Protein AF-0000000083513667 (afdb_homodimer)

Organism: Acipenser ruthenus (NCBI:txid7906)

Foldseek 3Di:
DPPPPPPVVVVVVVVVVVVVVVVVVVVVVVVVVVVVVVVVVVVVVVVVVVVVVVVVVVVVVVVVVVVVVVVVVVVVVVVVVVVVVVVVVVVVVVVPPDPPPPPPPPPCVPPPPPPPVPPPPPPPPDPDPDDPPDPD/DPPPPDPVVVVVVVVVVVVVVVVVVVVVVVVVVVVVVVVVVVVVVVVVVVVVVVVVVVVVVVVVVVVVVVVVVVVVVVVVVVVVVVVVVVVVVVVPPDPPPPPPPPPCVVPPPPPPVPPPPPPPPPDDDDDDDDDD

Solvent-accessible surface area (backbone atoms only — not comparable to full-atom values): 16267 Å² total; per-residue (Å²): 129,79,71,76,76,81,52,66,65,46,53,50,39,51,52,51,40,53,54,40,53,51,49,42,53,53,47,50,53,51,44,52,52,49,50,54,51,46,52,53,50,51,50,52,46,52,53,49,53,52,50,48,50,54,49,51,53,49,45,52,49,49,51,52,50,47,52,51,50,50,54,50,49,54,54,50,53,52,51,49,53,52,50,52,50,52,42,52,52,52,52,50,53,59,68,65,59,71,72,66,71,70,71,69,70,65,74,78,72,66,74,72,76,77,76,73,75,73,76,75,73,76,76,79,77,78,77,78,75,86,78,81,83,70,86,116,130,79,71,77,76,80,52,67,65,47,53,50,38,51,53,49,39,53,52,40,52,50,47,41,52,53,46,52,51,51,43,52,53,49,50,53,52,44,53,52,50,50,52,52,46,52,55,48,52,53,51,49,50,55,50,50,53,49,45,51,51,48,51,52,49,48,53,51,50,50,52,50,48,54,52,50,53,52,51,49,53,53,51,53,52,53,41,52,52,54,52,51,52,60,69,65,59,73,72,65,71,71,72,69,68,64,74,76,69,64,71,70,74,74,74,73,73,74,78,76,76,74,78,81,81,75,74,78,83,71,90,86,87,86,84,130

Sequence (272 aa):
MLEPEEDPEKERLGEENKILKKDVDTLQEKIEKMFDTLQNREMQIRDQEKNIQKMKEKIEKDQITINKMLSQQEKQAKMVTDLEKEKQDLLNLQRNAKPAIVDEQKPNIGSRPVSQKARITRPEIRIPSGKATAEGMLEPEEDPEKERLGEENKILKKDVDTLQEKIEKMFDTLQNREMQIRDQEKNIQKMKEKIEKDQITINKMLSQQEKQAKMVTDLEKEKQDLLNLQRNAKPAIVDEQKPNIGSRPVSQKARITRPEIRIPSGKATAEG

Secondary structure (DSSP, 8-state):
-------HHHHHHHHHHHHHHHHHHHHHHHHHHHHHHHHHHHHHHHHHHHHHHHHHHHHHHHHHHHHHHHHHHHHHHHHHHHHHHHHHHHHHHHHHS---------------------------------------/-------HHHHHHHHHHHHHHHHHHHHHHHHHHHHHHHHHHHHHHHHHHHHHHHHHHHHHHHHHHHHHHHHHHHHHHHHHHHHHHHHHHHHHHHHHS---------------------------------------

pLDDT: mean 77.1, std 28.28, range [18.83, 98.94]

Radius of gyration: 63.95 Å; Cα contacts (8 Å, |Δi|>4): 96; chains: 2; bounding box: 155×182×101 Å

InterPro domains:
  IPR040119 Uncharacterized protein C10orf67-like [PTHR22382] (2-95)

Structure (mmCIF, N/CA/C/O backbone):
data_AF-0000000083513667-model_v1
#
loop_
_entity.id
_entity.type
_entity.pdbx_description
1 polymer 'Uncharacterized protein'
#
loop_
_atom_site.group_PDB
_atom_site.id
_atom_site.type_symbol
_atom_site.label_atom_id
_atom_site.label_alt_id
_atom_site.label_comp_id
_atom_site.label_asym_id
_atom_site.label_entity_id
_atom_site.label_seq_id
_atom_site.pdbx_PDB_ins_code
_atom_site.Cartn_x
_atom_site.Cartn_y
_atom_site.Cartn_z
_atom_site.occupancy
_atom_site.B_iso_or_equiv
_atom_site.auth_seq_id
_atom_site.auth_comp_id
_atom_site.auth_asym_id
_atom_site.auth_atom_id
_atom_site.pdbx_PDB_model_num
ATOM 1 N N . MET A 1 1 ? 15.039 -74.75 -30.312 1 39.69 1 MET A N 1
ATOM 2 C CA . MET A 1 1 ? 14.18 -73.875 -29.469 1 39.69 1 MET A CA 1
ATOM 3 C C . MET A 1 1 ? 13.867 -72.562 -30.156 1 39.69 1 MET A C 1
ATOM 5 O O . MET A 1 1 ? 14.773 -71.812 -30.484 1 39.69 1 MET A O 1
ATOM 9 N N . LEU A 1 2 ? 12.875 -72.5 -30.984 1 48.16 2 LEU A N 1
ATOM 10 C CA . LEU A 1 2 ? 12.523 -71.375 -31.812 1 48.16 2 LEU A CA 1
ATOM 11 C C . LEU A 1 2 ? 12.469 -70.062 -30.984 1 48.16 2 LEU A C 1
ATOM 13 O O . LEU A 1 2 ? 11.867 -70.062 -29.906 1 48.16 2 LEU A O 1
ATOM 17 N N . GLU A 1 3 ? 13.414 -69.312 -30.906 1 50.09 3 GLU A N 1
ATOM 18 C CA . GLU A 1 3 ? 13.422 -68 -30.188 1 50.09 3 GLU A CA 1
ATOM 19 C C . GLU A 1 3 ? 12.086 -67.312 -30.328 1 50.09 3 GLU A C 1
ATOM 21 O O . GLU A 1 3 ? 11.492 -67.25 -31.406 1 50.09 3 GLU A O 1
ATOM 26 N N . PRO A 1 4 ? 11.211 -67.375 -29.359 1 55.84 4 PRO A N 1
ATOM 27 C CA . PRO A 1 4 ? 9.859 -66.875 -29.5 1 55.84 4 PRO A CA 1
ATOM 28 C C . PRO A 1 4 ? 9.828 -65.625 -30.391 1 55.84 4 PRO A C 1
ATOM 30 O O . PRO A 1 4 ? 10.766 -64.812 -30.391 1 55.84 4 PRO A O 1
ATOM 33 N N . GLU A 1 5 ? 9.453 -65.562 -31.5 1 61.88 5 GLU A N 1
ATOM 34 C CA . GLU A 1 5 ? 9.281 -64.438 -32.469 1 61.88 5 GLU A CA 1
ATOM 35 C C . GLU A 1 5 ? 8.836 -63.188 -31.781 1 61.88 5 GLU A C 1
ATOM 37 O O . GLU A 1 5 ? 7.918 -63.188 -30.953 1 61.88 5 GLU A O 1
ATOM 42 N N . GLU A 1 6 ? 9.727 -62.25 -31.641 1 70.44 6 GLU A N 1
ATOM 43 C CA . GLU A 1 6 ? 9.516 -60.938 -31.047 1 70.44 6 GLU A CA 1
ATOM 44 C C . GLU A 1 6 ? 8.227 -60.281 -31.562 1 70.44 6 GLU A C 1
ATOM 46 O O . GLU A 1 6 ? 7.973 -60.281 -32.75 1 70.44 6 GLU A O 1
ATOM 51 N N . ASP A 1 7 ? 7.137 -60.219 -30.828 1 85.5 7 ASP A N 1
ATOM 52 C CA . ASP A 1 7 ? 5.871 -59.562 -31.125 1 85.5 7 ASP A CA 1
ATOM 53 C C . ASP A 1 7 ? 6.047 -58.031 -31.25 1 85.5 7 ASP A C 1
ATOM 55 O O . ASP A 1 7 ? 6.211 -57.344 -30.234 1 85.5 7 ASP A O 1
ATOM 59 N N . PRO A 1 8 ? 6.27 -57.562 -32.5 1 89.88 8 PRO A N 1
ATOM 60 C CA . PRO A 1 8 ? 6.531 -56.156 -32.719 1 89.88 8 PRO A CA 1
ATOM 61 C C . PRO A 1 8 ? 5.562 -55.25 -31.984 1 89.88 8 PRO A C 1
ATOM 63 O O . PRO A 1 8 ? 5.941 -54.156 -31.547 1 89.88 8 PRO A O 1
ATOM 66 N N . GLU A 1 9 ? 4.363 -55.75 -31.875 1 91.25 9 GLU A N 1
ATOM 67 C CA . GLU A 1 9 ? 3.379 -54.938 -31.156 1 91.25 9 GLU A CA 1
ATOM 68 C C . GLU A 1 9 ? 3.703 -54.875 -29.672 1 91.25 9 GLU A C 1
ATOM 70 O O . GLU A 1 9 ? 3.559 -53.812 -29.047 1 91.25 9 GLU A O 1
ATOM 75 N N . LYS A 1 10 ? 4.047 -55.938 -29.109 1 92.44 10 LYS A N 1
ATOM 76 C CA . LYS A 1 10 ? 4.48 -56 -27.719 1 92.44 10 LYS A CA 1
ATOM 77 C C . LYS A 1 10 ? 5.672 -55.062 -27.469 1 92.44 10 LYS A C 1
ATOM 79 O O . LYS A 1 10 ? 5.715 -54.375 -26.453 1 92.44 10 LYS A O 1
ATOM 84 N N . GLU A 1 11 ? 6.598 -55.062 -28.328 1 93.12 11 GLU A N 1
ATOM 85 C CA . GLU A 1 11 ? 7.766 -54.188 -28.25 1 93.12 11 GLU A CA 1
ATOM 86 C C . GLU A 1 11 ? 7.367 -52.719 -28.328 1 93.12 11 GLU A C 1
ATOM 88 O O . GLU A 1 11 ? 7.859 -51.875 -27.562 1 93.12 11 GLU A O 1
ATOM 93 N N . ARG A 1 12 ? 6.488 -52.375 -29.281 1 95.81 12 ARG A N 1
ATOM 94 C CA . ARG A 1 12 ? 6.016 -51 -29.469 1 95.81 12 ARG A CA 1
ATOM 95 C C . ARG A 1 12 ? 5.312 -50.5 -28.203 1 95.81 12 ARG A C 1
ATOM 97 O O . ARG A 1 12 ? 5.57 -49.375 -27.75 1 95.81 12 ARG A O 1
ATOM 104 N N . LEU A 1 13 ? 4.484 -51.312 -27.609 1 96.5 13 LEU A N 1
ATOM 105 C CA . LEU A 1 13 ? 3.768 -50.969 -26.391 1 96.5 13 LEU A CA 1
ATOM 106 C C . LEU A 1 13 ? 4.738 -50.719 -25.234 1 96.5 13 LEU A C 1
ATOM 108 O O . LEU A 1 13 ? 4.555 -49.781 -24.438 1 96.5 13 LEU A O 1
ATOM 112 N N . GLY A 1 14 ? 5.719 -51.562 -25.172 1 96.38 14 GLY A N 1
ATOM 113 C CA . GLY A 1 14 ? 6.738 -51.406 -24.141 1 96.38 14 GLY A CA 1
ATOM 114 C C . GLY A 1 14 ? 7.484 -50.094 -24.25 1 96.38 14 GLY A C 1
ATOM 115 O O . GLY A 1 14 ? 7.711 -49.406 -23.25 1 96.38 14 GLY A O 1
ATOM 116 N N . GLU A 1 15 ? 7.824 -49.75 -25.469 1 97.25 15 GLU A N 1
ATOM 117 C CA . GLU A 1 15 ? 8.523 -48.5 -25.719 1 97.25 15 GLU A CA 1
ATOM 118 C C . GLU A 1 15 ? 7.637 -47.281 -25.406 1 97.25 15 GLU A C 1
ATOM 120 O O . GLU A 1 15 ? 8.094 -46.312 -24.797 1 97.25 15 GLU A O 1
ATOM 125 N N . GLU A 1 16 ? 6.438 -47.375 -25.781 1 98.19 16 GLU A N 1
ATOM 126 C CA . GLU A 1 16 ? 5.484 -46.312 -25.516 1 98.19 16 GLU A CA 1
ATOM 127 C C . GLU A 1 16 ? 5.293 -46.125 -24.016 1 98.19 16 GLU A C 1
ATOM 129 O O . GLU A 1 16 ? 5.234 -44.969 -23.547 1 98.19 16 GLU A O 1
ATOM 134 N N . ASN A 1 17 ? 5.211 -47.188 -23.266 1 98.19 17 ASN A N 1
ATOM 135 C CA . ASN A 1 17 ? 5.07 -47.125 -21.828 1 98.19 17 ASN A CA 1
ATOM 136 C C . ASN A 1 17 ? 6.258 -46.438 -21.172 1 98.19 17 ASN A C 1
ATOM 138 O O . ASN A 1 17 ? 6.086 -45.625 -20.25 1 98.19 17 ASN A O 1
ATOM 142 N N . LYS A 1 18 ? 7.363 -46.688 -21.688 1 98.44 18 LYS A N 1
ATOM 143 C CA . LYS A 1 18 ? 8.562 -46.031 -21.172 1 98.44 18 LYS A CA 1
ATOM 144 C C . LYS A 1 18 ? 8.5 -44.531 -21.375 1 98.44 18 LYS A C 1
ATOM 146 O O . LYS A 1 18 ? 8.812 -43.75 -20.469 1 98.44 18 LYS A O 1
ATOM 151 N N . ILE A 1 19 ? 8.094 -44.188 -22.562 1 98.56 19 ILE A N 1
ATOM 152 C CA . ILE A 1 19 ? 8 -42.75 -22.922 1 98.56 19 ILE A CA 1
ATOM 153 C C . ILE A 1 19 ? 6.945 -42.094 -22.047 1 98.56 19 ILE A C 1
ATOM 155 O O . ILE A 1 19 ? 7.18 -41 -21.516 1 98.56 19 ILE A O 1
ATOM 159 N N . LEU A 1 20 ? 5.824 -42.75 -21.859 1 98.75 20 LEU A N 1
ATOM 160 C CA . LEU A 1 20 ? 4.715 -42.188 -21.094 1 98.75 20 LEU A CA 1
ATOM 161 C C . LEU A 1 20 ? 5.09 -42.031 -19.625 1 98.75 20 LEU A C 1
ATOM 163 O O . LEU A 1 20 ? 4.703 -41.062 -18.984 1 98.75 20 LEU A O 1
ATOM 167 N N . LYS A 1 21 ? 5.816 -42.969 -19.141 1 98.81 21 LYS A N 1
ATOM 168 C CA . LYS A 1 21 ? 6.266 -42.875 -17.75 1 98.81 21 LYS A CA 1
ATOM 169 C C . LYS A 1 21 ? 7.195 -41.688 -17.547 1 98.81 21 LYS A C 1
ATOM 171 O O . LYS A 1 21 ? 7.105 -41 -16.531 1 98.81 21 LYS A O 1
ATOM 176 N N . LYS A 1 22 ? 8.016 -41.5 -18.531 1 98.81 22 LYS A N 1
ATOM 177 C CA . LYS A 1 22 ? 8.898 -40.344 -18.484 1 98.81 22 LYS A CA 1
ATOM 178 C C . LYS A 1 22 ? 8.094 -39.062 -18.547 1 98.81 22 LYS A C 1
ATOM 180 O O . LYS A 1 22 ? 8.414 -38.062 -17.859 1 98.81 22 LYS A O 1
ATOM 185 N N . ASP A 1 23 ? 7.094 -39.062 -19.391 1 98.69 23 ASP A N 1
ATOM 186 C CA . ASP A 1 23 ? 6.23 -37.906 -19.5 1 98.69 23 ASP A CA 1
ATOM 187 C C . ASP A 1 23 ? 5.547 -37.594 -18.172 1 98.69 23 ASP A C 1
ATOM 189 O O . ASP A 1 23 ? 5.488 -36.438 -17.75 1 98.69 23 ASP A O 1
ATOM 193 N N . VAL A 1 24 ? 5.059 -38.531 -17.531 1 98.88 24 VAL A N 1
ATOM 194 C CA . VAL A 1 24 ? 4.391 -38.375 -16.25 1 98.88 24 VAL A CA 1
ATOM 195 C C . VAL A 1 24 ? 5.363 -37.781 -15.227 1 98.88 24 VAL A C 1
ATOM 197 O O . VAL A 1 24 ? 5.023 -36.812 -14.523 1 98.88 24 VAL A O 1
ATOM 200 N N . ASP A 1 25 ? 6.543 -38.312 -15.289 1 98.81 25 ASP A N 1
ATOM 201 C CA . ASP A 1 25 ? 7.555 -37.812 -14.367 1 98.81 25 ASP A CA 1
ATOM 202 C C . ASP A 1 25 ? 7.84 -36.344 -14.633 1 98.81 25 ASP A C 1
ATOM 204 O O . ASP A 1 25 ? 7.938 -35.531 -13.695 1 98.81 25 ASP A O 1
ATOM 208 N N . THR A 1 26 ? 7.953 -35.938 -15.852 1 98.88 26 THR A N 1
ATOM 209 C CA . THR A 1 26 ? 8.25 -34.562 -16.25 1 98.88 26 THR A CA 1
ATOM 210 C C . THR A 1 26 ? 7.121 -33.625 -15.859 1 98.88 26 THR A C 1
ATOM 212 O O . THR A 1 26 ? 7.363 -32.531 -15.344 1 98.88 26 THR A O 1
ATOM 215 N N . LEU A 1 27 ? 5.914 -34.062 -16.062 1 98.88 27 LEU A N 1
ATOM 216 C CA . LEU A 1 27 ? 4.746 -33.25 -15.75 1 98.88 27 LEU A CA 1
ATOM 217 C C . LEU A 1 27 ? 4.598 -33.062 -14.242 1 98.88 27 LEU A C 1
ATOM 219 O O . LEU A 1 27 ? 4.242 -31.969 -13.773 1 98.88 27 LEU A O 1
ATOM 223 N N . GLN A 1 28 ? 4.961 -34.062 -13.531 1 98.88 28 GLN A N 1
ATOM 224 C CA . GLN A 1 28 ? 4.914 -34 -12.078 1 98.88 28 GLN A CA 1
ATOM 225 C C . GLN A 1 28 ? 5.945 -33 -11.547 1 98.88 28 GLN A C 1
ATOM 227 O O . GLN A 1 28 ? 5.66 -32.219 -10.633 1 98.88 28 GLN A O 1
ATOM 232 N N . GLU A 1 29 ? 7.074 -33.031 -12.148 1 98.81 29 GLU A N 1
ATOM 233 C CA . GLU A 1 29 ? 8.109 -32.062 -11.773 1 98.81 29 GLU A CA 1
ATOM 234 C C . GLU A 1 29 ? 7.668 -30.641 -12.055 1 98.81 29 GLU A C 1
ATOM 236 O O . GLU A 1 29 ? 7.91 -29.75 -11.25 1 98.81 29 GLU A O 1
ATOM 241 N N . LYS A 1 30 ? 7.047 -30.438 -13.164 1 98.94 30 LYS A N 1
ATOM 242 C CA . LYS A 1 30 ? 6.535 -29.125 -13.547 1 98.94 30 LYS A CA 1
ATOM 243 C C . LYS A 1 30 ? 5.488 -28.625 -12.547 1 98.94 30 LYS A C 1
ATOM 245 O O . LYS A 1 30 ? 5.496 -27.453 -12.156 1 98.94 30 LYS A O 1
ATOM 250 N N . ILE A 1 31 ? 4.637 -29.469 -12.125 1 98.94 31 ILE A N 1
ATOM 251 C CA . ILE A 1 31 ? 3.586 -29.141 -11.172 1 98.94 31 ILE A CA 1
ATOM 252 C C . ILE A 1 31 ? 4.207 -28.734 -9.836 1 98.94 31 ILE A C 1
ATOM 254 O O . ILE A 1 31 ? 3.787 -27.75 -9.219 1 98.94 31 ILE A O 1
ATOM 258 N N . GLU A 1 32 ? 5.199 -29.453 -9.453 1 98.75 32 GLU A N 1
ATOM 259 C CA . GLU A 1 32 ? 5.867 -29.141 -8.195 1 98.75 32 GLU A CA 1
ATOM 260 C C . GLU A 1 32 ? 6.492 -27.75 -8.234 1 98.75 32 GLU A C 1
ATOM 262 O O . GLU A 1 32 ? 6.379 -27 -7.273 1 98.75 32 GLU A O 1
ATOM 267 N N . LYS A 1 33 ? 7.074 -27.438 -9.305 1 98.81 33 LYS A N 1
ATOM 268 C CA . LYS A 1 33 ? 7.691 -26.125 -9.461 1 98.81 33 LYS A CA 1
ATOM 269 C C . LYS A 1 33 ? 6.637 -25.016 -9.469 1 98.81 33 LYS A C 1
ATOM 271 O O . LYS A 1 33 ? 6.844 -23.953 -8.898 1 98.81 33 LYS A O 1
ATOM 276 N N . MET A 1 34 ? 5.609 -25.312 -10.109 1 98.88 34 MET A N 1
ATOM 277 C CA . MET A 1 34 ? 4.527 -24.344 -10.18 1 98.88 34 MET A CA 1
ATOM 278 C C . MET A 1 34 ? 3.893 -24.141 -8.805 1 98.88 34 MET A C 1
ATOM 280 O O . MET A 1 34 ? 3.535 -23.016 -8.445 1 98.88 34 MET A O 1
ATOM 284 N N . PHE A 1 35 ? 3.818 -25.203 -8.133 1 98.81 35 PHE A N 1
ATOM 285 C CA . PHE A 1 35 ? 3.297 -25.109 -6.777 1 98.81 35 PHE A CA 1
ATOM 286 C C . PHE A 1 35 ? 4.176 -24.203 -5.926 1 98.81 35 PHE A C 1
ATOM 288 O O . PHE A 1 35 ? 3.668 -23.344 -5.203 1 98.81 35 PHE A O 1
ATOM 295 N N . ASP A 1 36 ? 5.438 -24.328 -5.996 1 98.75 36 ASP A N 1
ATOM 296 C CA . ASP A 1 36 ? 6.375 -23.469 -5.27 1 98.75 36 ASP A CA 1
ATOM 297 C C . ASP A 1 36 ? 6.207 -22.016 -5.668 1 98.75 36 ASP A C 1
ATOM 299 O O . ASP A 1 36 ? 6.211 -21.125 -4.812 1 98.75 36 ASP A O 1
ATOM 303 N N . THR A 1 37 ? 6.043 -21.766 -6.891 1 98.88 37 THR A N 1
ATOM 304 C CA . THR A 1 37 ? 5.883 -20.422 -7.402 1 98.88 37 THR A CA 1
ATOM 305 C C . THR A 1 37 ? 4.59 -19.797 -6.887 1 98.88 37 THR A C 1
ATOM 307 O O . THR A 1 37 ? 4.57 -18.625 -6.496 1 98.88 37 THR A O 1
ATOM 310 N N . LEU A 1 38 ? 3.592 -20.562 -6.848 1 98.88 38 LEU A N 1
ATOM 311 C CA . LEU A 1 38 ? 2.301 -20.094 -6.355 1 98.88 38 LEU A CA 1
ATOM 312 C C . LEU A 1 38 ? 2.385 -19.719 -4.883 1 98.88 38 LEU A C 1
ATOM 314 O O . LEU A 1 38 ? 1.848 -18.688 -4.473 1 98.88 38 LEU A O 1
ATOM 318 N N . GLN A 1 39 ? 3.059 -20.531 -4.195 1 98.75 39 GLN A N 1
ATOM 319 C CA . GLN A 1 39 ? 3.221 -20.25 -2.773 1 98.75 39 GLN A CA 1
ATOM 320 C C . GLN A 1 39 ? 3.988 -18.953 -2.555 1 98.75 39 GLN A C 1
ATOM 322 O O . GLN A 1 39 ? 3.645 -18.156 -1.67 1 98.75 39 GLN A O 1
ATOM 327 N N . ASN A 1 40 ? 4.965 -18.734 -3.305 1 98.88 40 ASN A N 1
ATOM 328 C CA . ASN A 1 40 ? 5.746 -17.516 -3.215 1 98.88 40 ASN A CA 1
ATOM 329 C C . ASN A 1 40 ? 4.902 -16.281 -3.549 1 98.88 40 ASN A C 1
ATOM 331 O O . ASN A 1 40 ? 4.996 -15.258 -2.871 1 98.88 40 ASN A O 1
ATOM 335 N N . ARG A 1 41 ? 4.121 -16.438 -4.535 1 98.88 41 ARG A N 1
ATOM 336 C CA . ARG A 1 41 ? 3.281 -15.312 -4.9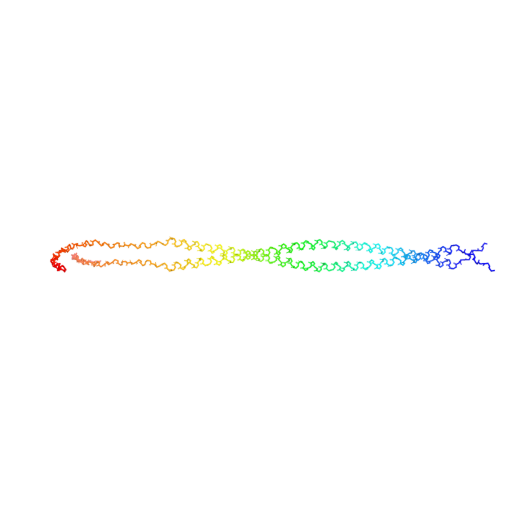34 1 98.88 41 ARG A CA 1
ATOM 337 C C . ARG A 1 41 ? 2.23 -15.008 -3.869 1 98.88 41 ARG A C 1
ATOM 339 O O . ARG A 1 41 ? 1.92 -13.844 -3.609 1 98.88 41 ARG A O 1
ATOM 346 N N . GLU A 1 42 ? 1.716 -15.992 -3.283 1 98.81 42 GLU A N 1
ATOM 347 C CA . GLU A 1 42 ? 0.755 -15.828 -2.195 1 98.81 42 GLU A CA 1
ATOM 348 C C . GLU A 1 42 ? 1.385 -15.094 -1.013 1 98.81 42 GLU A C 1
ATOM 350 O O . GLU A 1 42 ? 0.751 -14.234 -0.401 1 98.81 42 GLU A O 1
ATOM 355 N N . MET A 1 43 ? 2.602 -15.406 -0.735 1 98.88 43 MET A N 1
ATOM 356 C CA . MET A 1 43 ? 3.316 -14.742 0.351 1 98.88 43 MET A CA 1
ATOM 357 C C . MET A 1 43 ? 3.551 -13.273 0.028 1 98.88 43 MET A C 1
ATOM 359 O O . MET A 1 43 ? 3.371 -12.406 0.887 1 98.88 43 MET A O 1
ATOM 363 N N . GLN A 1 44 ? 3.908 -13.016 -1.127 1 98.88 44 GLN A N 1
ATOM 364 C CA . GLN A 1 44 ? 4.125 -11.641 -1.566 1 98.88 44 GLN A CA 1
ATOM 365 C C . GLN A 1 44 ? 2.844 -10.82 -1.46 1 98.88 44 GLN A C 1
ATOM 367 O O . GLN A 1 44 ? 2.867 -9.68 -0.99 1 98.88 44 GLN A O 1
ATOM 372 N N . ILE A 1 45 ? 1.755 -11.406 -1.864 1 98.88 45 ILE A N 1
ATOM 373 C CA . ILE A 1 45 ? 0.458 -10.742 -1.811 1 98.88 45 ILE A CA 1
ATOM 374 C C . ILE A 1 45 ? 0.11 -10.406 -0.362 1 98.88 45 ILE A C 1
ATOM 376 O O . ILE A 1 45 ? -0.312 -9.289 -0.06 1 98.88 45 ILE A O 1
ATOM 380 N N . ARG A 1 46 ? 0.347 -11.359 0.427 1 98.81 46 ARG A N 1
ATOM 381 C CA . ARG A 1 46 ? 0.044 -11.164 1.841 1 98.81 46 ARG A CA 1
ATOM 382 C C . ARG A 1 46 ? 0.919 -10.07 2.439 1 98.81 46 ARG A C 1
ATOM 384 O O . ARG A 1 46 ? 0.439 -9.234 3.209 1 98.81 46 ARG A O 1
ATOM 391 N N . ASP A 1 47 ? 2.16 -10 2.205 1 98.75 47 ASP A N 1
ATOM 392 C CA . ASP A 1 47 ? 3.07 -8.977 2.707 1 98.75 47 ASP A CA 1
ATOM 393 C C . ASP A 1 47 ? 2.664 -7.59 2.211 1 98.75 47 ASP A C 1
ATOM 395 O O . ASP A 1 47 ? 2.709 -6.617 2.967 1 98.75 47 ASP A O 1
ATOM 399 N N . GLN A 1 48 ? 2.26 -7.508 0.993 1 98.81 48 GLN A N 1
ATOM 400 C CA . GLN A 1 48 ? 1.812 -6.234 0.439 1 98.81 48 GLN A CA 1
ATOM 401 C C . GLN A 1 48 ? 0.521 -5.766 1.104 1 98.81 48 GLN A C 1
ATOM 403 O O . GLN A 1 48 ? 0.338 -4.57 1.347 1 98.81 48 GLN A O 1
ATOM 408 N N . GLU A 1 49 ? -0.308 -6.707 1.342 1 98.81 49 GLU A N 1
ATOM 409 C CA . GLU A 1 49 ? -1.547 -6.367 2.035 1 98.81 49 GLU A CA 1
ATOM 410 C C . GLU A 1 49 ? -1.264 -5.754 3.404 1 98.81 49 GLU A C 1
ATOM 412 O O . GLU A 1 49 ? -1.918 -4.789 3.805 1 98.81 49 GLU A O 1
ATOM 417 N N . LYS A 1 50 ? -0.321 -6.25 4.109 1 98.75 50 LYS A N 1
ATOM 418 C CA . LYS A 1 50 ? 0.073 -5.707 5.406 1 98.75 50 LYS A CA 1
ATOM 419 C C . LYS A 1 50 ? 0.653 -4.305 5.262 1 98.75 50 LYS A C 1
ATOM 421 O O . LYS A 1 50 ? 0.348 -3.414 6.062 1 98.75 50 LYS A O 1
ATOM 426 N N . ASN A 1 51 ? 1.464 -4.188 4.301 1 98.62 51 ASN A N 1
ATOM 427 C CA . ASN A 1 51 ? 2.041 -2.881 4.016 1 98.62 51 ASN A CA 1
ATOM 428 C C . ASN A 1 51 ? 0.965 -1.855 3.67 1 98.62 51 ASN A C 1
ATOM 430 O O . ASN A 1 51 ? 1.002 -0.723 4.156 1 98.62 51 ASN A O 1
ATOM 434 N N . ILE A 1 52 ? 0.053 -2.207 2.902 1 98.94 52 ILE A N 1
ATOM 435 C CA . ILE A 1 52 ? -1.043 -1.34 2.486 1 98.94 52 ILE A CA 1
ATOM 436 C C . ILE A 1 52 ? -1.86 -0.921 3.707 1 98.94 52 ILE A C 1
ATOM 438 O O . ILE A 1 52 ? -2.246 0.243 3.834 1 98.94 52 ILE A O 1
ATOM 442 N N . GLN A 1 53 ? -2.053 -1.814 4.559 1 98.88 53 GLN A N 1
ATOM 443 C CA . GLN A 1 53 ? -2.795 -1.495 5.773 1 98.88 53 GLN A CA 1
ATOM 444 C C . GLN A 1 53 ? -2.057 -0.456 6.609 1 98.88 53 GLN A C 1
ATOM 446 O O . GLN A 1 53 ? -2.668 0.49 7.113 1 98.88 53 GLN A O 1
ATOM 451 N N . LYS A 1 54 ? -0.803 -0.605 6.777 1 98.88 54 LYS A N 1
ATOM 452 C CA . LYS A 1 54 ? 0.016 0.348 7.52 1 98.88 54 LYS A CA 1
ATOM 453 C C . LYS A 1 54 ? -0.016 1.727 6.863 1 98.88 54 LYS A C 1
ATOM 455 O O . LYS A 1 54 ? -0.103 2.744 7.555 1 98.88 54 LYS A O 1
ATOM 460 N N . MET A 1 55 ? -0.002 1.684 5.594 1 98.94 5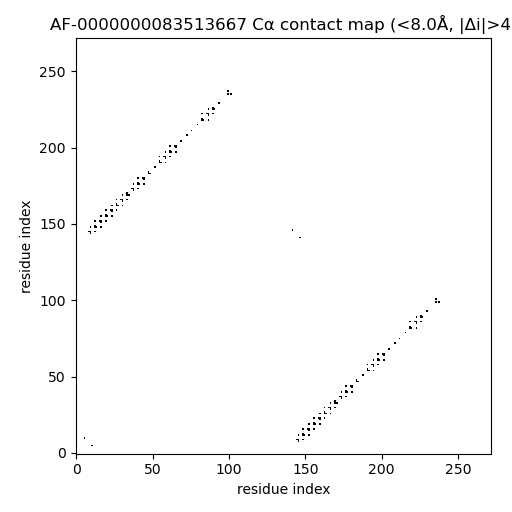5 MET A N 1
ATOM 461 C CA . MET A 1 55 ? -0.013 2.941 4.852 1 98.94 55 MET A CA 1
ATOM 462 C C . MET A 1 55 ? -1.375 3.621 4.953 1 98.94 55 MET A C 1
ATOM 464 O O . MET A 1 55 ? -1.456 4.844 5.09 1 98.94 55 MET A O 1
ATOM 468 N N . LYS A 1 56 ? -2.387 2.824 4.961 1 98.94 56 LYS A N 1
ATOM 469 C CA . LYS A 1 56 ? -3.725 3.375 5.16 1 98.94 56 LYS A CA 1
ATOM 470 C C . LYS A 1 56 ? -3.842 4.055 6.52 1 98.94 56 LYS A C 1
ATOM 472 O O . LYS A 1 56 ? -4.395 5.152 6.625 1 98.94 56 LYS A O 1
ATOM 477 N N . GLU A 1 57 ? -3.389 3.549 7.531 1 98.88 57 GLU A N 1
ATOM 478 C CA . GLU A 1 57 ? -3.404 4.102 8.883 1 98.88 57 GLU A CA 1
ATOM 479 C C . GLU A 1 57 ? -2.633 5.414 8.953 1 98.88 57 GLU A C 1
ATOM 481 O O . GLU A 1 57 ? -3.074 6.367 9.594 1 98.88 57 GLU A O 1
ATOM 486 N N . LYS A 1 58 ? -1.527 5.395 8.289 1 98.94 58 LYS A N 1
ATOM 487 C CA . LYS A 1 58 ? -0.707 6.602 8.281 1 98.94 58 LYS A CA 1
ATOM 488 C C . LYS A 1 58 ? -1.402 7.734 7.535 1 98.94 58 LYS A C 1
ATOM 490 O O . LYS A 1 58 ? -1.403 8.883 7.988 1 98.94 58 LYS A O 1
ATOM 495 N N . ILE A 1 59 ? -1.937 7.406 6.473 1 98.94 59 ILE A N 1
ATOM 496 C CA . ILE A 1 59 ? -2.668 8.398 5.688 1 98.94 59 ILE A CA 1
ATOM 497 C C . ILE A 1 59 ? -3.803 8.984 6.523 1 98.94 59 ILE A C 1
ATOM 499 O O . ILE A 1 59 ? -3.982 10.203 6.57 1 98.94 59 ILE A O 1
ATOM 503 N N . GLU A 1 60 ? -4.492 8.133 7.164 1 98.88 60 GLU A N 1
ATOM 504 C CA . GLU A 1 60 ? -5.602 8.562 8.008 1 98.88 60 GLU A CA 1
ATOM 505 C C . GLU A 1 60 ? -5.113 9.461 9.141 1 98.88 60 GLU A C 1
ATOM 507 O O . GLU A 1 60 ? -5.695 10.516 9.406 1 98.88 60 GLU A O 1
ATOM 512 N N . LYS A 1 61 ? -4.105 9.086 9.734 1 98.94 61 LYS A N 1
ATOM 513 C CA . LYS A 1 61 ? -3.535 9.867 10.828 1 98.94 61 LYS A CA 1
ATOM 514 C C . LYS A 1 61 ? -3.049 11.227 10.344 1 98.94 61 LYS A C 1
ATOM 516 O O . LYS A 1 61 ? -3.266 12.242 11.008 1 98.94 61 LYS A O 1
ATOM 521 N N . ASP A 1 62 ? -2.41 11.219 9.234 1 98.88 62 ASP A N 1
ATOM 522 C CA . ASP A 1 62 ? -1.904 12.469 8.68 1 98.88 62 ASP A CA 1
ATOM 523 C C . ASP A 1 62 ? -3.051 13.398 8.289 1 98.88 62 ASP A C 1
ATOM 525 O O . ASP A 1 62 ? -2.973 14.609 8.5 1 98.88 62 ASP A O 1
ATOM 529 N N . GLN A 1 63 ? -4.082 12.82 7.766 1 98.94 63 GLN A N 1
ATOM 530 C CA . GLN A 1 63 ? -5.242 13.625 7.395 1 98.94 63 GLN A CA 1
ATOM 531 C C . GLN A 1 63 ? -5.914 14.219 8.625 1 98.94 63 GLN A C 1
ATOM 533 O O . GLN A 1 63 ? -6.336 15.383 8.609 1 98.94 63 GLN A O 1
ATOM 538 N N . ILE A 1 64 ? -5.953 13.516 9.695 1 98.88 64 ILE A N 1
ATOM 539 C CA . ILE A 1 64 ? -6.484 14.008 10.961 1 98.88 64 ILE A CA 1
ATOM 540 C C . ILE A 1 64 ? -5.605 15.148 11.477 1 98.88 64 ILE A C 1
ATOM 542 O O . ILE A 1 64 ? -6.113 16.188 11.906 1 98.88 64 ILE A O 1
ATOM 546 N N . THR A 1 65 ? -4.367 14.969 11.367 1 98.94 65 THR A N 1
ATOM 547 C CA . THR A 1 65 ? -3.406 15.977 11.805 1 98.94 65 THR A CA 1
ATOM 548 C C . THR A 1 65 ? -3.562 17.25 10.984 1 98.94 65 THR A C 1
ATOM 550 O O . THR A 1 65 ? -3.615 18.359 11.539 1 98.94 65 THR A O 1
ATOM 553 N N . ILE A 1 66 ? -3.719 17.156 9.742 1 98.94 66 ILE A N 1
ATOM 554 C CA . ILE A 1 66 ? -3.854 18.297 8.852 1 98.94 66 ILE A CA 1
ATOM 555 C C . ILE A 1 66 ? -5.137 19.062 9.172 1 98.94 66 ILE A C 1
ATOM 557 O O . ILE A 1 66 ? -5.121 20.281 9.289 1 98.94 66 ILE A O 1
ATOM 561 N N . ASN A 1 67 ? -6.125 18.297 9.383 1 98.81 67 ASN A N 1
ATOM 562 C CA . ASN A 1 67 ? -7.398 18.922 9.711 1 98.81 67 ASN A CA 1
ATOM 563 C C . ASN A 1 67 ? -7.324 19.672 11.047 1 98.81 67 ASN A C 1
ATOM 565 O O . ASN A 1 67 ? -7.863 20.766 11.18 1 98.81 67 ASN A O 1
ATOM 569 N N . LYS A 1 68 ? -6.656 19.047 11.953 1 98.81 68 LYS A N 1
ATOM 570 C CA . LYS A 1 68 ? -6.473 19.688 13.25 1 98.81 68 LYS A CA 1
ATOM 571 C C . LYS A 1 68 ? -5.664 20.984 13.117 1 98.81 68 LYS A C 1
ATOM 573 O O . LYS A 1 68 ? -6.008 22 13.711 1 98.81 68 LYS A O 1
ATOM 578 N N . MET A 1 69 ? -4.758 20.938 12.312 1 98.69 69 MET A N 1
ATOM 579 C CA . MET A 1 69 ? -3.889 22.109 12.125 1 98.69 69 MET A CA 1
ATOM 580 C C . MET A 1 69 ? -4.613 23.203 11.359 1 98.69 69 MET A C 1
ATOM 582 O O . MET A 1 69 ? -4.434 24.391 11.648 1 98.69 69 MET A O 1
ATOM 586 N N . LEU A 1 70 ? -5.461 22.844 10.5 1 98.38 70 LEU A N 1
ATOM 587 C CA . LEU A 1 70 ? -6.273 23.828 9.781 1 98.38 70 LEU A CA 1
ATOM 588 C C . LEU A 1 70 ? -7.23 24.531 10.734 1 98.38 70 LEU A C 1
ATOM 590 O O . LEU A 1 70 ? -7.371 25.766 10.672 1 98.38 70 LEU A O 1
ATOM 594 N N . SER A 1 71 ? -7.758 23.812 11.609 1 98.31 71 SER A N 1
ATOM 595 C CA . SER A 1 71 ? -8.664 24.391 12.602 1 98.31 71 SER A CA 1
ATOM 596 C C . SER A 1 71 ? -7.93 25.328 13.547 1 98.31 71 SER A C 1
ATOM 598 O O . SER A 1 71 ? -8.438 26.406 13.883 1 98.31 71 SER A O 1
ATOM 600 N N . GLN A 1 72 ? -6.766 24.938 13.906 1 97.56 72 GLN A N 1
ATOM 601 C CA . GLN A 1 72 ? -5.938 25.75 14.781 1 97.56 72 GLN A CA 1
ATOM 602 C C . GLN A 1 72 ? -5.516 27.047 14.078 1 97.56 72 GLN A C 1
ATOM 604 O O . GLN A 1 72 ? -5.48 28.109 14.695 1 97.56 72 GLN A O 1
ATOM 609 N N . GLN A 1 73 ? -5.312 26.922 12.836 1 96.38 73 GLN A N 1
ATOM 610 C CA . GLN A 1 73 ? -4.934 28.078 12.039 1 96.38 73 GLN A CA 1
ATOM 611 C C . GLN A 1 73 ? -6.074 29.094 11.961 1 96.38 73 GLN A C 1
ATOM 613 O O . GLN A 1 73 ? -5.852 30.297 12.047 1 96.38 73 GLN A O 1
ATOM 618 N N . GLU A 1 74 ? -7.203 28.609 11.859 1 95.75 74 GLU A N 1
ATOM 619 C CA . GLU A 1 74 ? -8.375 29.469 11.82 1 95.75 74 GLU A CA 1
ATOM 620 C C . GLU A 1 74 ? -8.562 30.203 13.141 1 95.75 74 GLU A C 1
ATOM 622 O O . GLU A 1 74 ? -8.852 31.406 13.156 1 95.75 74 GLU A O 1
ATOM 627 N N . LYS A 1 75 ? -8.375 29.547 14.195 1 96.56 75 LYS A N 1
ATOM 628 C CA . LYS A 1 75 ? -8.492 30.141 15.523 1 96.56 75 LYS A CA 1
ATOM 629 C C . LYS A 1 75 ? -7.406 31.188 15.758 1 96.56 75 LYS A C 1
ATOM 631 O O . LYS A 1 75 ? -7.68 32.25 16.281 1 96.56 75 LYS A O 1
ATOM 636 N N . GLN A 1 76 ? -6.277 30.875 15.32 1 95.12 76 GLN A N 1
ATOM 637 C CA . GLN A 1 76 ? -5.148 31.797 15.484 1 95.12 76 GLN A CA 1
ATOM 638 C C . GLN A 1 76 ? -5.328 33.031 14.633 1 95.12 76 GLN A C 1
ATOM 640 O O . GLN A 1 76 ? -4.98 34.156 15.062 1 95.12 76 GLN A O 1
ATOM 645 N N . ALA A 1 77 ? -5.863 32.906 13.508 1 95.81 77 ALA A N 1
ATOM 646 C CA . ALA A 1 77 ? -6.121 34.062 12.641 1 95.81 77 ALA A CA 1
ATOM 647 C C . ALA A 1 77 ? -7.121 35 13.273 1 95.81 77 ALA A C 1
ATOM 649 O O . ALA A 1 77 ? -6.961 36.25 13.203 1 95.81 77 ALA A O 1
ATOM 650 N N . LYS A 1 78 ? -8.086 34.469 13.938 1 96.62 78 LYS A N 1
ATOM 651 C CA . LYS A 1 78 ? -9.07 35.312 14.641 1 96.62 78 LYS A CA 1
ATOM 652 C C . LYS A 1 78 ? -8.43 36.031 15.812 1 96.62 78 LYS A C 1
ATOM 654 O O . LYS A 1 78 ? -8.719 37.219 16.047 1 96.62 78 LYS A O 1
ATOM 659 N N . MET A 1 79 ? -7.566 35.406 16.469 1 94.75 79 MET A N 1
ATOM 660 C CA . MET A 1 79 ? -6.863 36 17.609 1 94.75 79 MET A CA 1
ATOM 661 C C . MET A 1 79 ? -6 37.156 17.141 1 94.75 79 MET A C 1
ATOM 663 O O . MET A 1 79 ? -5.984 38.219 17.781 1 94.75 79 MET A O 1
ATOM 667 N N . VAL A 1 80 ? -5.348 36.969 16.031 1 95.44 80 VAL A N 1
ATOM 668 C CA . VAL A 1 80 ? -4.484 38.031 15.492 1 95.44 80 VAL A CA 1
ATOM 669 C C . VAL A 1 80 ? -5.328 39.219 15.086 1 95.44 80 VAL A C 1
ATOM 671 O O . VAL A 1 80 ? -4.977 40.375 15.391 1 95.44 80 VAL A O 1
ATOM 674 N N . THR A 1 81 ? -6.438 39.031 14.539 1 96.38 81 THR A N 1
ATOM 675 C CA . THR A 1 81 ? -7.336 40.094 14.125 1 96.38 81 THR A CA 1
ATOM 676 C C . THR A 1 81 ? -7.844 40.875 15.336 1 96.38 81 THR A C 1
ATOM 678 O O . THR A 1 81 ? -7.883 42.125 15.328 1 96.38 81 THR A O 1
ATOM 681 N N . ASP A 1 82 ? -8.109 40.156 16.422 1 96.31 82 ASP A N 1
ATOM 682 C CA . ASP A 1 82 ? -8.594 40.781 17.641 1 96.31 82 ASP A CA 1
ATOM 683 C C . ASP A 1 82 ? -7.508 41.625 18.297 1 96.31 82 ASP A C 1
ATOM 685 O O . ASP A 1 82 ? -7.77 42.75 18.75 1 96.31 82 ASP A O 1
ATOM 689 N N . LEU A 1 83 ? -6.383 41.188 18.219 1 95.81 83 LEU A N 1
ATOM 690 C CA . LEU A 1 83 ? -5.262 41.906 18.812 1 95.81 83 LEU A CA 1
ATOM 691 C C . LEU A 1 83 ? -4.938 43.156 18.016 1 95.81 83 LEU A C 1
ATOM 693 O O . LEU A 1 83 ? -4.629 44.219 18.578 1 95.81 83 LEU A O 1
ATOM 697 N N . GLU A 1 84 ? -5.059 43.062 16.734 1 95.62 84 GLU A N 1
ATOM 698 C CA . GLU A 1 84 ? -4.812 44.219 15.875 1 95.62 84 GLU A CA 1
ATOM 699 C C . GLU A 1 84 ? -5.875 45.312 16.078 1 95.62 84 GLU A C 1
ATOM 701 O O . GLU A 1 84 ? -5.566 46.5 16.094 1 95.62 84 GLU A O 1
ATOM 706 N N . LYS A 1 85 ? -7.062 44.875 16.328 1 97 85 LYS A N 1
ATOM 707 C CA . LYS A 1 85 ? -8.148 45.812 16.609 1 97 85 LYS A CA 1
ATOM 708 C C . LYS A 1 85 ? -7.941 46.531 17.953 1 97 85 LYS A C 1
ATOM 710 O O . LYS A 1 85 ? -8.133 47.719 18.062 1 97 85 LYS A O 1
ATOM 715 N N . GLU A 1 86 ? -7.492 45.812 18.938 1 94.94 86 GLU A N 1
ATOM 716 C CA . GLU A 1 86 ? -7.215 46.375 20.25 1 94.94 86 GLU A CA 1
ATOM 717 C C . GLU A 1 86 ? -6.078 47.375 20.203 1 94.94 86 GLU A C 1
ATOM 719 O O . GLU A 1 86 ? -6.152 48.438 20.812 1 94.94 86 GLU A O 1
ATOM 724 N N . LYS A 1 87 ? -5.18 47.031 19.391 1 94.19 87 LYS A N 1
ATOM 725 C CA . LYS A 1 87 ? -4.051 47.938 19.203 1 94.19 87 LYS A CA 1
ATOM 726 C C . LYS A 1 87 ? -4.496 49.219 18.531 1 94.19 87 LYS A C 1
ATOM 728 O O . LYS A 1 87 ? -4.121 50.312 18.969 1 94.19 87 LYS A O 1
ATOM 733 N N . GLN A 1 88 ? -5.246 49.125 17.594 1 94.69 88 GLN A N 1
ATOM 734 C CA . GLN A 1 88 ? -5.746 50.312 16.875 1 94.69 88 GLN A CA 1
ATOM 735 C C . GLN A 1 88 ? -6.617 51.156 17.781 1 94.69 88 GLN A C 1
ATOM 737 O O . GLN A 1 88 ? -6.547 52.406 17.734 1 94.69 88 GLN A O 1
ATOM 742 N N . ASP A 1 89 ? -7.363 50.531 18.656 1 94.81 89 ASP A N 1
ATOM 743 C CA . ASP A 1 89 ? -8.211 51.25 19.609 1 94.81 89 ASP A CA 1
ATOM 744 C C . ASP A 1 89 ? -7.375 52.031 20.625 1 94.81 89 ASP A C 1
ATOM 746 O O . ASP A 1 89 ? -7.66 53.188 20.938 1 94.81 89 ASP A O 1
ATOM 750 N N . LEU A 1 90 ? -6.316 51.438 21 1 93.06 90 LEU A N 1
ATOM 751 C CA . LEU A 1 90 ? -5.426 52.094 21.969 1 93.06 90 LEU A CA 1
ATOM 752 C C . LEU A 1 90 ? -4.68 53.25 21.328 1 93.06 90 LEU A C 1
ATOM 754 O O . LEU A 1 90 ? -4.512 54.312 21.953 1 93.06 90 LEU A O 1
ATOM 758 N N . LEU A 1 91 ? -4.387 53.125 20.172 1 91.06 91 LEU A N 1
ATOM 759 C CA . LEU A 1 91 ? -3.6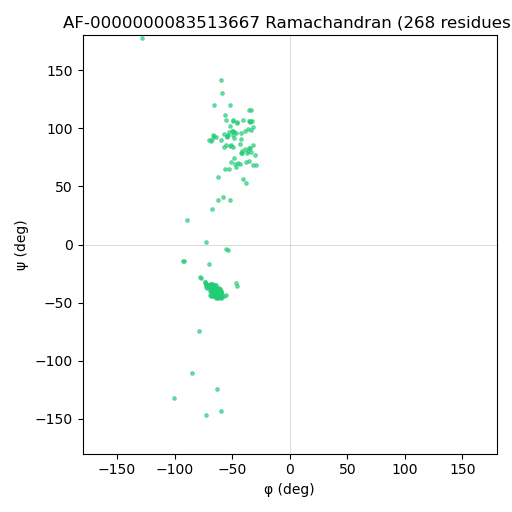97 54.188 19.453 1 91.06 91 LEU A CA 1
ATOM 760 C C . LEU A 1 91 ? -4.633 55.375 19.203 1 91.06 91 LEU A C 1
ATOM 762 O O . LEU A 1 91 ? -4.23 56.531 19.344 1 91.06 91 LEU A O 1
ATOM 766 N N . ASN A 1 92 ? -5.836 55.094 18.953 1 90.81 92 ASN A N 1
ATOM 767 C CA . ASN A 1 92 ? -6.832 56.156 18.75 1 90.81 92 ASN A CA 1
ATOM 768 C C . ASN A 1 92 ? -7.133 56.906 20.047 1 90.81 92 ASN A C 1
ATOM 770 O O . ASN A 1 92 ? -7.289 58.125 20.031 1 90.81 92 ASN A O 1
ATOM 774 N N . LEU A 1 93 ? -7.09 56.188 21.094 1 86.06 93 LEU A N 1
ATOM 775 C CA . LEU A 1 93 ? -7.301 56.812 22.406 1 86.06 93 LEU A CA 1
ATOM 776 C C . LEU A 1 93 ? -6.152 57.75 22.75 1 86.06 93 LEU A C 1
ATOM 778 O O . LEU A 1 93 ? -6.375 58.844 23.281 1 86.06 93 LEU A O 1
ATOM 782 N N . GLN A 1 94 ? -5.02 57.438 22.375 1 80.69 94 GLN A N 1
ATOM 783 C CA . GLN A 1 94 ? -3.844 58.25 22.641 1 80.69 94 GLN A CA 1
ATOM 784 C C . GLN A 1 94 ? -3.846 59.5 21.781 1 80.69 94 GLN A C 1
ATOM 786 O O . GLN A 1 94 ? -3.488 60.594 22.234 1 80.69 94 GLN A O 1
ATOM 791 N N . ARG A 1 95 ? -4.312 59.406 20.688 1 83.12 95 ARG A N 1
ATOM 792 C CA . ARG A 1 95 ? -4.316 60.531 19.766 1 83.12 95 ARG A CA 1
ATOM 793 C C . ARG A 1 95 ? -5.414 61.531 20.125 1 83.12 95 ARG A C 1
ATOM 795 O O . ARG A 1 95 ? -5.227 62.75 20.016 1 83.12 95 ARG A O 1
ATOM 802 N N . ASN A 1 96 ? -6.504 61.156 20.719 1 76.88 96 ASN A N 1
ATOM 803 C CA . ASN A 1 96 ? -7.645 62 21.031 1 76.88 96 ASN A CA 1
ATOM 804 C C . ASN A 1 96 ? -7.555 62.594 22.438 1 76.88 96 ASN A C 1
ATOM 806 O O . ASN A 1 96 ? -8.344 63.469 22.797 1 76.88 96 ASN A O 1
ATOM 810 N N . ALA A 1 97 ? -6.77 62.219 23.344 1 70.88 97 ALA A N 1
ATOM 811 C CA . ALA A 1 97 ? -6.543 62.812 24.672 1 70.88 97 ALA A CA 1
ATOM 812 C C . ALA A 1 97 ? -5.855 64.188 24.562 1 70.88 97 ALA A C 1
ATOM 814 O O . ALA A 1 97 ? -4.832 64.312 23.891 1 70.88 97 ALA A O 1
ATOM 815 N N . LYS A 1 98 ? -6.629 65.375 24.438 1 59.5 98 LYS A N 1
ATOM 816 C CA . LYS A 1 98 ? -6.277 66.812 24.391 1 59.5 98 LYS A CA 1
ATOM 817 C C . LYS A 1 98 ? -5.07 67.062 25.281 1 59.5 98 LYS A C 1
ATOM 819 O O . LYS A 1 98 ? -5.047 66.688 26.453 1 59.5 98 LYS A O 1
ATOM 824 N N . PRO A 1 99 ? -4.047 67.438 24.75 1 52.84 99 PRO A N 1
ATOM 825 C CA . PRO A 1 99 ? -3.023 68 25.641 1 52.84 99 PRO A CA 1
ATOM 826 C C . PRO A 1 99 ? -3.586 69.062 26.609 1 52.84 99 PRO A C 1
ATOM 828 O O . PRO A 1 99 ? -4.465 69.812 26.234 1 52.84 99 PRO A O 1
ATOM 831 N N . ALA A 1 100 ? -3.752 68.812 27.859 1 46.5 100 ALA A N 1
ATOM 832 C CA . ALA A 1 100 ? -3.912 70 28.719 1 46.5 100 ALA A CA 1
ATOM 833 C C . ALA A 1 100 ? -3.049 71.125 28.25 1 46.5 100 ALA A C 1
ATOM 835 O O . ALA A 1 100 ? -1.826 71 28.141 1 46.5 100 ALA A O 1
ATOM 836 N N . ILE A 1 101 ? -3.441 71.812 27.297 1 44.72 101 ILE A N 1
ATOM 837 C CA . ILE A 1 101 ? -2.766 73.125 27.156 1 44.72 101 ILE A CA 1
ATOM 838 C C . ILE A 1 101 ? -2.344 73.625 28.531 1 44.72 101 ILE A C 1
ATOM 840 O O . ILE A 1 101 ? -3.191 73.875 29.391 1 44.72 101 ILE A O 1
ATOM 844 N N . VAL A 1 102 ? -1.373 73.188 29.109 1 42.5 102 VAL A N 1
ATOM 845 C CA . VAL A 1 102 ? -0.789 74.062 30.109 1 42.5 102 VAL A CA 1
ATOM 846 C C . VAL A 1 102 ? -0.762 75.5 29.594 1 42.5 102 VAL A C 1
ATOM 848 O O . VAL A 1 102 ? -0.11 75.812 28.594 1 42.5 102 VAL A O 1
ATOM 851 N N . ASP A 1 103 ? -1.8 76.25 29.625 1 40.56 103 ASP A N 1
ATOM 852 C CA . ASP A 1 103 ? -1.652 77.688 29.594 1 40.56 103 ASP A CA 1
ATOM 853 C C . ASP A 1 103 ? -0.362 78.125 30.281 1 40.56 103 ASP A C 1
ATOM 855 O O . ASP A 1 103 ? -0.242 78.062 31.5 1 40.56 103 ASP A O 1
ATOM 859 N N . GLU A 1 104 ? 0.68 77.875 29.797 1 41.88 104 GLU A N 1
ATOM 860 C CA . GLU A 1 104 ? 1.815 78.688 30.266 1 41.88 104 GLU A CA 1
ATOM 861 C C . GLU A 1 104 ? 1.404 80.125 30.547 1 41.88 104 GLU A C 1
ATOM 863 O O . GLU A 1 104 ? 1.05 80.875 29.625 1 41.88 104 GLU A O 1
ATOM 868 N N . GLN A 1 105 ? 0.705 80.312 31.562 1 39.94 105 GLN A N 1
ATOM 869 C CA . GLN A 1 105 ? 0.69 81.688 32.031 1 39.94 105 GLN A CA 1
ATOM 870 C C . GLN A 1 105 ? 2.062 82.375 31.859 1 39.94 105 GLN A C 1
ATOM 872 O O . GLN A 1 105 ? 3.055 81.875 32.406 1 39.94 105 GLN A O 1
ATOM 877 N N . LYS A 1 106 ? 2.312 82.75 30.766 1 42.94 106 LYS A N 1
ATOM 878 C CA . LYS A 1 106 ? 3.432 83.688 30.719 1 42.94 106 LYS A CA 1
ATOM 879 C C . LYS A 1 106 ? 3.492 84.562 31.984 1 42.94 106 LYS A C 1
ATOM 881 O O . LYS A 1 106 ? 2.498 85.188 32.375 1 42.94 106 LYS A O 1
ATOM 886 N N . PRO A 1 107 ? 4.379 84.375 32.875 1 40.94 107 PRO A N 1
ATOM 887 C CA . PRO A 1 107 ? 4.48 85.438 33.875 1 40.94 107 PRO A CA 1
ATOM 888 C C . PRO A 1 107 ? 4.574 86.812 33.25 1 40.94 107 PRO A C 1
ATOM 890 O O . PRO A 1 107 ? 5.293 87 32.281 1 40.94 107 PRO A O 1
ATOM 893 N N . ASN A 1 108 ? 3.521 87.5 33.156 1 39.03 108 ASN A N 1
ATOM 894 C CA . ASN A 1 108 ? 3.643 88.938 32.875 1 39.03 108 ASN A CA 1
ATOM 895 C C . ASN A 1 108 ? 4.812 89.562 33.656 1 39.03 108 ASN A C 1
ATOM 897 O O . ASN A 1 108 ? 4.719 89.812 34.844 1 39.03 108 ASN A O 1
ATOM 901 N N . ILE A 1 109 ? 6 89.062 33.5 1 42.34 109 ILE A N 1
ATOM 902 C CA . ILE A 1 109 ? 7.105 89.75 34.125 1 42.34 109 ILE A CA 1
ATOM 903 C C . ILE A 1 109 ? 7.148 91.188 33.594 1 42.34 109 ILE A C 1
ATOM 905 O O . ILE A 1 109 ? 7.691 91.438 32.5 1 42.34 109 ILE A O 1
ATOM 909 N N . GLY A 1 110 ? 6.016 91.938 33.406 1 35.97 110 GLY A N 1
ATOM 910 C CA . GLY A 1 110 ? 6.27 93.312 33.062 1 35.97 110 GLY A CA 1
ATOM 911 C C . GLY A 1 110 ? 7.152 94 34.062 1 35.97 110 GLY A C 1
ATOM 912 O O . GLY A 1 110 ? 7.188 95.25 34.094 1 35.97 110 GLY A O 1
ATOM 913 N N . SER A 1 111 ? 7.555 93.375 35.156 1 37.06 111 SER A N 1
ATOM 914 C CA . SER A 1 111 ? 8.188 94.375 35.969 1 37.06 111 SER A CA 1
ATOM 915 C C . SER A 1 111 ? 9.461 94.938 35.344 1 37.06 111 SER A C 1
ATOM 917 O O . SER A 1 111 ? 10.344 94.125 34.938 1 37.06 111 SER A O 1
ATOM 919 N N . ARG A 1 112 ? 9.312 96 34.656 1 40.66 112 ARG A N 1
ATOM 920 C CA . ARG A 1 112 ? 10.375 96.875 34.125 1 40.66 112 ARG A CA 1
ATOM 921 C C . ARG A 1 112 ? 11.508 97 35.156 1 40.66 112 ARG A C 1
ATOM 923 O O . ARG A 1 112 ? 11.297 97.438 36.281 1 40.66 112 ARG A O 1
ATOM 930 N N . PRO A 1 113 ? 12.406 96.062 35.219 1 38.66 113 PRO A N 1
ATOM 931 C CA . PRO A 1 113 ? 13.531 96.312 36.125 1 38.66 113 PRO A CA 1
ATOM 932 C C . PRO A 1 113 ? 14.172 97.688 35.844 1 38.66 113 PRO A C 1
ATOM 934 O O . PRO A 1 113 ? 14.281 98.125 34.688 1 38.66 113 PRO A O 1
ATOM 937 N N . VAL A 1 114 ? 13.859 98.688 36.688 1 34.69 114 VAL A N 1
ATOM 938 C CA . VAL A 1 114 ? 14.43 100.062 36.781 1 34.69 114 VAL A CA 1
ATOM 939 C C . VAL A 1 114 ? 15.953 99.938 36.781 1 34.69 114 VAL A C 1
ATOM 941 O O . VAL A 1 114 ? 16.531 99.188 37.562 1 34.69 114 VAL A O 1
ATOM 944 N N . SER A 1 115 ? 16.516 100 35.625 1 33.56 115 SER A N 1
ATOM 945 C CA . SER A 1 115 ? 17.938 100.062 35.344 1 33.56 115 SER A CA 1
ATOM 946 C C . SER A 1 115 ? 18.625 101.125 36.219 1 33.56 115 SER A C 1
ATOM 948 O O . SER A 1 115 ? 18.328 102.312 36.156 1 33.56 115 SER A O 1
ATOM 950 N N . GLN A 1 116 ? 18.688 100.812 37.562 1 28.73 116 GLN A N 1
ATOM 951 C CA . GLN A 1 116 ? 19.5 101.75 38.344 1 28.73 116 GLN A CA 1
ATOM 952 C C . GLN A 1 116 ? 20.922 101.812 37.781 1 28.73 116 GLN A C 1
ATOM 954 O O . GLN A 1 116 ? 21.625 100.812 37.688 1 28.73 116 GLN A O 1
ATOM 959 N N . LYS A 1 117 ? 21.031 102.625 36.781 1 34 117 LYS A N 1
ATOM 960 C CA . LYS A 1 117 ? 22.297 103.062 36.188 1 34 117 LYS A CA 1
ATOM 961 C C . LYS A 1 117 ? 23.312 103.438 37.281 1 34 117 LYS A C 1
ATOM 963 O O . LYS A 1 117 ? 23.125 104.375 38 1 34 117 LYS A O 1
ATOM 968 N N . ALA A 1 118 ? 23.812 102.25 38.031 1 35.03 118 ALA A N 1
ATOM 969 C CA . ALA A 1 118 ? 24.891 102.562 38.969 1 35.03 118 ALA A CA 1
ATOM 970 C C . ALA A 1 118 ? 26.031 103.312 38.281 1 35.03 118 ALA A C 1
ATOM 972 O O . ALA A 1 118 ? 26.453 102.938 37.188 1 35.03 118 ALA A O 1
ATOM 973 N N . ARG A 1 119 ? 26.016 104.625 38.406 1 36.09 119 ARG A N 1
ATOM 974 C CA . ARG A 1 119 ? 27.062 105.562 38 1 36.09 119 ARG A CA 1
ATOM 975 C C . ARG A 1 119 ? 28.438 105.062 38.469 1 36.09 119 ARG A C 1
ATOM 977 O O . ARG A 1 119 ? 28.719 105.062 39.688 1 36.09 119 ARG A O 1
ATOM 984 N N . ILE A 1 120 ? 28.859 103.938 37.875 1 34 120 ILE A N 1
ATOM 985 C CA . ILE A 1 120 ? 30.188 103.438 38.219 1 34 120 ILE A CA 1
ATOM 986 C C . ILE A 1 120 ? 31.188 104.625 38.062 1 34 120 ILE A C 1
ATOM 988 O O . ILE A 1 120 ? 31.328 105.188 36.969 1 34 120 ILE A O 1
ATOM 992 N N . THR A 1 121 ? 31.328 105.438 39.094 1 33.16 121 THR A N 1
ATOM 993 C CA . THR A 1 121 ? 32.344 106.438 39.219 1 33.16 121 THR A CA 1
ATOM 994 C C . THR A 1 121 ? 33.75 105.875 39.031 1 33.16 121 THR A C 1
ATOM 996 O O . THR A 1 121 ? 34.062 104.875 39.656 1 33.16 121 THR A O 1
ATOM 999 N N . ARG A 1 122 ? 34.281 105.938 37.812 1 37.12 122 ARG A N 1
ATOM 1000 C CA . ARG A 1 122 ? 35.562 105.562 37.25 1 37.12 122 ARG A CA 1
ATOM 1001 C C . ARG A 1 122 ? 36.719 106 38.219 1 37.12 122 ARG A C 1
ATOM 1003 O O . ARG A 1 122 ? 36.844 107.188 38.531 1 37.12 122 ARG A O 1
ATOM 1010 N N . PRO A 1 123 ? 37.031 105.062 39.219 1 34.72 123 PRO A N 1
ATOM 1011 C CA . PRO A 1 123 ? 38.094 105.5 40.094 1 34.72 123 PRO A CA 1
ATOM 1012 C C . PRO A 1 123 ? 39.375 105.875 39.344 1 34.72 123 PRO A C 1
ATOM 1014 O O . PRO A 1 123 ? 39.719 105.188 38.375 1 34.72 123 PRO A O 1
ATOM 1017 N N . GLU A 1 124 ? 39.688 107.125 39.25 1 36.31 124 GLU A N 1
ATOM 1018 C CA . GLU A 1 124 ? 40.844 107.75 38.656 1 36.31 124 GLU A CA 1
ATOM 1019 C C . GLU A 1 124 ? 42.156 107.125 39.219 1 36.31 124 GLU A C 1
ATOM 1021 O O . GLU A 1 124 ? 42.438 107.312 40.406 1 36.31 124 GLU A O 1
ATOM 1026 N N . ILE A 1 125 ? 42.438 105.812 38.969 1 32.94 125 ILE A N 1
ATOM 1027 C CA . ILE A 1 125 ? 43.656 105.25 39.531 1 32.94 125 ILE A CA 1
ATOM 1028 C C . ILE A 1 125 ? 44.875 106.062 39.094 1 32.94 125 ILE A C 1
ATOM 1030 O O . ILE A 1 125 ? 45.062 106.25 37.875 1 32.94 125 ILE A O 1
ATOM 1034 N N . ARG A 1 126 ? 45.5 106.75 39.969 1 37.66 126 ARG A N 1
ATOM 1035 C CA . ARG A 1 126 ? 46.688 107.625 39.938 1 37.66 126 ARG A CA 1
ATOM 1036 C C . ARG A 1 126 ? 47.938 106.75 39.656 1 37.66 126 ARG A C 1
ATOM 1038 O O . ARG A 1 126 ? 48.219 105.812 40.375 1 37.66 126 ARG A O 1
ATOM 1045 N N . ILE A 1 127 ? 48.312 106.562 38.406 1 34.28 127 ILE A N 1
ATOM 1046 C CA . ILE A 1 127 ? 49.438 105.812 37.875 1 34.28 127 ILE A CA 1
ATOM 1047 C C . ILE A 1 127 ? 50.75 106.312 38.5 1 34.28 127 ILE A C 1
ATOM 1049 O O . ILE A 1 127 ? 51.062 107.5 38.406 1 34.28 127 ILE A O 1
ATOM 1053 N N . PRO A 1 128 ? 51.188 105.812 39.719 1 32.09 128 PRO A N 1
ATOM 1054 C CA . PRO A 1 128 ? 52.469 106.375 40.188 1 32.09 128 PRO A CA 1
ATOM 1055 C C . PRO A 1 128 ? 53.594 106.125 39.219 1 32.09 128 PRO A C 1
ATOM 1057 O O . PRO A 1 128 ? 53.531 105.25 38.375 1 32.09 128 PRO A O 1
ATOM 1060 N N . SER A 1 129 ? 54.469 107.125 39.062 1 32.88 129 SER A N 1
ATOM 1061 C CA . SER A 1 129 ? 55.656 107.562 38.281 1 32.88 129 SER A CA 1
ATOM 1062 C C . SER A 1 129 ? 56.844 106.688 38.625 1 32.88 129 SER A C 1
ATOM 1064 O O . SER A 1 129 ? 58 107.062 38.469 1 32.88 129 SER A O 1
ATOM 1066 N N . GLY A 1 130 ? 56.812 105.375 39 1 27.3 130 GLY A N 1
ATOM 1067 C CA . GLY A 1 130 ? 58.062 104.875 39.5 1 27.3 130 GLY A CA 1
ATOM 1068 C C . GLY A 1 130 ? 59.188 105 38.469 1 27.3 130 GLY A C 1
ATOM 1069 O O . GLY A 1 130 ? 58.969 104.812 37.281 1 27.3 130 GLY A O 1
ATOM 1070 N N . LYS A 1 131 ? 60.344 105.562 38.906 1 32.34 131 LYS A N 1
ATOM 1071 C CA . LYS A 1 131 ? 61.688 106 38.469 1 32.34 131 LYS A CA 1
ATOM 1072 C C . LYS A 1 131 ? 62.5 104.75 38.031 1 32.34 131 LYS A C 1
ATOM 1074 O O . LYS A 1 131 ? 62.531 103.75 38.719 1 32.34 131 LYS A O 1
ATOM 1079 N N . ALA A 1 132 ? 62.969 104.688 36.719 1 33.16 132 ALA A N 1
ATOM 1080 C CA . ALA A 1 132 ? 63.844 103.75 35.969 1 33.16 132 ALA A CA 1
ATOM 1081 C C . ALA A 1 132 ? 65.25 103.75 36.594 1 33.16 132 ALA A C 1
ATOM 1083 O O . ALA A 1 132 ? 65.938 104.75 36.562 1 33.16 132 ALA A O 1
ATOM 1084 N N . THR A 1 133 ? 65.5 103.438 37.875 1 28.11 133 THR A N 1
ATOM 1085 C CA . THR A 1 133 ? 66.938 103.5 38.188 1 28.11 133 THR A CA 1
ATOM 1086 C C . THR A 1 133 ? 67.75 102.688 37.219 1 28.11 133 THR A C 1
ATOM 1088 O O . THR A 1 133 ? 67.438 101.562 36.906 1 28.11 133 THR A O 1
ATOM 1091 N N . ALA A 1 134 ? 68.75 103.438 36.469 1 27.62 134 ALA A N 1
ATOM 1092 C CA . ALA A 1 134 ? 69.875 103.562 35.562 1 27.62 134 ALA A CA 1
ATOM 1093 C C . ALA A 1 134 ? 71.062 102.75 36.031 1 27.62 134 ALA A C 1
ATOM 1095 O O . ALA A 1 134 ? 71.688 103.062 37.031 1 27.62 134 ALA A O 1
ATOM 1096 N N . GLU A 1 135 ? 71.125 101.438 36.125 1 25.42 135 GLU A N 1
ATOM 1097 C CA . GLU A 1 135 ? 72.438 100.75 36.156 1 25.42 135 GLU A CA 1
ATOM 1098 C C . GLU A 1 135 ? 73.188 101 34.875 1 25.42 135 GLU A C 1
ATOM 1100 O O . GLU A 1 135 ? 74.312 100.5 34.719 1 25.42 135 GLU A O 1
ATOM 1105 N N . GLY A 1 136 ? 73.25 102.125 34.156 1 21.17 136 GLY A N 1
ATOM 1106 C CA . GLY A 1 136 ? 74.562 102.625 33.75 1 21.17 136 GLY A CA 1
ATOM 1107 C C . GLY A 1 136 ? 75.375 103.188 34.906 1 21.17 136 GLY A C 1
ATOM 1108 O O . GLY A 1 136 ? 74.812 103.5 35.969 1 21.17 136 GLY A O 1
ATOM 1109 N N . MET B 1 1 ? -8.016 -72.5 -37.531 1 39.81 1 MET B N 1
ATOM 1110 C CA . MET B 1 1 ? -7.293 -71.188 -37.406 1 39.81 1 MET B CA 1
ATOM 1111 C C . MET B 1 1 ? -7.074 -70.875 -35.938 1 39.81 1 MET B C 1
ATOM 1113 O O . MET B 1 1 ? -8.031 -70.75 -35.156 1 39.81 1 MET B O 1
ATOM 1117 N N . LEU B 1 2 ? -6.066 -71.375 -35.312 1 49.72 2 LEU B N 1
ATOM 1118 C CA . LEU B 1 2 ? -5.793 -71.25 -33.875 1 49.72 2 LEU B CA 1
ATOM 1119 C C . LEU B 1 2 ? -5.902 -69.812 -33.406 1 49.72 2 LEU B C 1
ATOM 1121 O O . LEU B 1 2 ? -5.402 -68.938 -34.062 1 49.72 2 LEU B O 1
ATOM 1125 N N . GLU B 1 3 ? -6.906 -69.375 -32.875 1 50.03 3 GLU B N 1
ATOM 1126 C CA . GLU B 1 3 ? -7.086 -68 -32.344 1 50.03 3 GLU B CA 1
ATOM 1127 C C . GLU B 1 3 ? -5.816 -67.5 -31.656 1 50.03 3 GLU B C 1
ATOM 1129 O O . GLU B 1 3 ? -5.172 -68.25 -30.922 1 50.03 3 GLU B O 1
ATOM 1134 N N . PRO B 1 4 ? -4.984 -66.75 -32.281 1 55.41 4 PRO B N 1
ATOM 1135 C CA . PRO B 1 4 ? -3.691 -66.375 -31.703 1 55.41 4 PRO B CA 1
ATOM 1136 C C . PRO B 1 4 ? -3.73 -66.25 -30.188 1 55.41 4 PRO B C 1
ATOM 1138 O O . PRO B 1 4 ? -4.727 -65.812 -29.609 1 55.41 4 PRO B O 1
ATOM 1141 N N . GLU B 1 5 ? -3.336 -67.062 -29.406 1 61.75 5 GLU B N 1
ATOM 1142 C CA . GLU B 1 5 ? -3.227 -67.062 -27.953 1 61.75 5 GLU B CA 1
ATOM 1143 C C . GLU B 1 5 ? -2.896 -65.688 -27.406 1 61.75 5 GLU B C 1
ATOM 1145 O O . GLU B 1 5 ? -1.999 -65 -27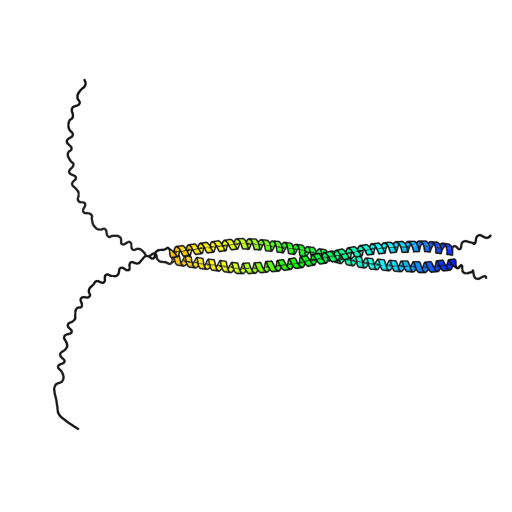.906 1 61.75 5 GLU B O 1
ATOM 1150 N N . GLU B 1 6 ? -3.855 -65.062 -26.812 1 70.19 6 GLU B N 1
ATOM 1151 C CA . GLU B 1 6 ? -3.754 -63.75 -26.188 1 70.19 6 GLU B CA 1
ATOM 1152 C C . GLU B 1 6 ? -2.502 -63.625 -25.328 1 70.19 6 GLU B C 1
ATOM 1154 O O . GLU B 1 6 ? -2.219 -64.5 -24.516 1 70.19 6 GLU B O 1
ATOM 1159 N N . ASP B 1 7 ? -1.448 -62.938 -25.703 1 85.62 7 ASP B N 1
ATOM 1160 C CA . ASP B 1 7 ? -0.213 -62.688 -24.984 1 85.62 7 ASP B CA 1
ATOM 1161 C C . ASP B 1 7 ? -0.479 -61.812 -23.766 1 85.62 7 ASP B C 1
ATOM 1163 O O . ASP B 1 7 ? -0.711 -60.594 -23.891 1 85.62 7 ASP B O 1
ATOM 1167 N N . PRO B 1 8 ? -0.688 -62.469 -22.609 1 89.94 8 PRO B N 1
ATOM 1168 C CA . PRO B 1 8 ? -1.029 -61.75 -21.375 1 89.94 8 PRO B CA 1
ATOM 1169 C C . PRO B 1 8 ? -0.14 -60.531 -21.156 1 89.94 8 PRO B C 1
ATOM 1171 O O . PRO B 1 8 ? -0.6 -59.531 -20.609 1 89.94 8 PRO B O 1
ATOM 1174 N N . GLU B 1 9 ? 1.076 -60.688 -21.547 1 91.19 9 GLU B N 1
ATOM 1175 C CA . GLU B 1 9 ? 1.984 -59.562 -21.375 1 91.19 9 GLU B CA 1
ATOM 1176 C C . GLU B 1 9 ? 1.608 -58.406 -22.297 1 91.19 9 GLU B C 1
ATOM 1178 O O . GLU B 1 9 ? 1.664 -57.25 -21.906 1 91.19 9 GLU B O 1
ATOM 1183 N N . LYS B 1 10 ? 1.318 -58.688 -23.531 1 92.69 10 LYS B N 1
ATOM 1184 C CA . LYS B 1 10 ? 0.848 -57.719 -24.5 1 92.69 10 LYS B CA 1
ATOM 1185 C C . LYS B 1 10 ? -0.404 -57 -23.984 1 92.69 10 LYS B C 1
ATOM 1187 O O . LYS B 1 10 ? -0.527 -55.781 -24.109 1 92.69 10 LYS B O 1
ATOM 1192 N N . GLU B 1 11 ? -1.311 -57.688 -23.422 1 93.31 11 GLU B N 1
ATOM 1193 C CA . GLU B 1 11 ? -2.533 -57.125 -22.844 1 93.31 11 GLU B CA 1
ATOM 1194 C C . GLU B 1 11 ? -2.223 -56.219 -21.672 1 93.31 11 GLU B C 1
ATOM 1196 O O . GLU B 1 11 ? -2.799 -55.125 -21.547 1 93.31 11 GLU B O 1
ATOM 1201 N N . ARG B 1 12 ? -1.333 -56.688 -20.766 1 95.94 12 ARG B N 1
ATOM 1202 C CA . ARG B 1 12 ? -0.938 -55.875 -19.609 1 95.94 12 ARG B CA 1
ATOM 1203 C C . ARG B 1 12 ? -0.304 -54.562 -20.031 1 95.94 12 ARG B C 1
ATOM 1205 O O . ARG B 1 12 ? -0.63 -53.5 -19.484 1 95.94 12 ARG B O 1
ATOM 1212 N N . LEU B 1 13 ? 0.562 -54.562 -21.016 1 96.69 13 LEU B N 1
ATOM 1213 C CA . LEU B 1 13 ? 1.216 -53.375 -21.531 1 96.69 13 LEU B CA 1
ATOM 1214 C C . LEU B 1 13 ? 0.194 -52.406 -22.141 1 96.69 13 LEU B C 1
ATOM 1216 O O . LEU B 1 13 ? 0.308 -51.188 -21.969 1 96.69 13 LEU B O 1
ATOM 1220 N N . GLY B 1 14 ? -0.751 -53 -22.844 1 96.62 14 GLY B N 1
ATOM 1221 C CA . GLY B 1 14 ? -1.818 -52.188 -23.406 1 96.62 14 GLY B CA 1
ATOM 1222 C C . GLY B 1 14 ? -2.633 -51.438 -22.344 1 96.62 14 GLY B C 1
ATOM 1223 O O . GLY B 1 14 ? -2.947 -50.25 -22.516 1 96.62 14 GLY B O 1
ATOM 1224 N N . GLU B 1 15 ? -2.961 -52.156 -21.312 1 97.38 15 GLU B N 1
ATOM 122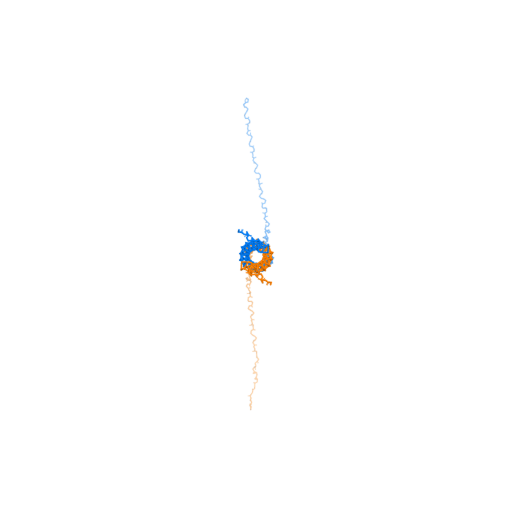5 C CA . GLU B 1 15 ? -3.717 -51.562 -20.203 1 97.38 15 GLU B CA 1
ATOM 1226 C C . GLU B 1 15 ? -2.908 -50.469 -19.516 1 97.38 15 GLU B C 1
ATOM 1228 O O . GLU B 1 15 ? -3.439 -49.406 -19.188 1 97.38 15 GLU B O 1
ATOM 1233 N N . GLU B 1 16 ? -1.679 -50.75 -19.297 1 98.19 16 GLU B N 1
ATOM 1234 C CA . GLU B 1 16 ? -0.79 -49.75 -18.688 1 98.19 16 GLU B CA 1
ATOM 1235 C C . GLU B 1 16 ? -0.685 -48.5 -19.547 1 98.19 16 GLU B C 1
ATOM 1237 O O . GLU B 1 16 ? -0.698 -47.375 -19.016 1 98.19 16 GLU B O 1
ATOM 1242 N N . ASN B 1 17 ? -0.582 -48.688 -20.797 1 98.06 17 ASN B N 1
ATOM 1243 C CA . ASN B 1 17 ? -0.513 -47.562 -21.75 1 98.06 17 ASN B CA 1
ATOM 1244 C C . ASN B 1 17 ? -1.742 -46.688 -21.656 1 98.06 17 ASN B C 1
ATOM 1246 O O . ASN B 1 17 ? -1.622 -45.438 -21.672 1 98.06 17 ASN B O 1
ATOM 1250 N N . LYS B 1 18 ? -2.828 -47.281 -21.516 1 98.44 18 LYS B N 1
ATOM 1251 C CA . LYS B 1 18 ? -4.074 -46.531 -21.375 1 98.44 18 LYS B CA 1
ATOM 1252 C C . LYS B 1 18 ? -4.086 -45.688 -20.094 1 98.44 18 LYS B C 1
ATOM 1254 O O . LYS B 1 18 ? -4.469 -44.531 -20.125 1 98.44 18 LYS B O 1
ATOM 1259 N N . ILE B 1 19 ? -3.65 -46.312 -19.062 1 98.62 19 ILE B N 1
ATOM 1260 C CA . ILE B 1 19 ? -3.629 -45.656 -17.766 1 98.62 19 ILE B CA 1
ATOM 1261 C C . ILE B 1 19 ? -2.648 -44.5 -17.797 1 98.62 19 ILE B C 1
ATOM 1263 O O . ILE B 1 19 ? -2.967 -43.406 -17.328 1 98.62 19 ILE B O 1
ATOM 1267 N N . LEU B 1 20 ? -1.511 -44.719 -18.391 1 98.75 20 LEU B N 1
ATOM 1268 C CA . LEU B 1 20 ? -0.468 -43.688 -18.453 1 98.75 20 LEU B CA 1
ATOM 1269 C C . LEU B 1 20 ? -0.908 -42.5 -19.312 1 98.75 20 LEU B C 1
ATOM 1271 O O . LEU B 1 20 ? -0.621 -41.344 -19 1 98.75 20 LEU B O 1
ATOM 1275 N N . LYS B 1 21 ? -1.591 -42.781 -20.359 1 98.81 21 LYS B N 1
ATOM 1276 C CA . LYS B 1 21 ? -2.1 -41.719 -21.219 1 98.81 21 LYS B CA 1
ATOM 1277 C C . LYS B 1 21 ? -3.115 -40.844 -20.469 1 98.81 21 LYS B C 1
ATOM 1279 O O . LYS B 1 21 ? -3.111 -39.625 -20.609 1 98.81 21 LYS B O 1
ATOM 1284 N N . LYS B 1 22 ? -3.908 -41.531 -19.719 1 98.81 22 LYS B N 1
ATOM 1285 C CA . LYS B 1 22 ? -4.867 -40.812 -18.891 1 98.81 22 LYS B CA 1
ATOM 1286 C C . LYS B 1 22 ? -4.16 -39.938 -17.844 1 98.81 22 LYS B C 1
ATOM 1288 O O . LYS B 1 22 ? -4.578 -38.812 -17.562 1 98.81 22 LYS B O 1
ATOM 1293 N N . ASP B 1 23 ? -3.121 -40.5 -17.281 1 98.69 23 ASP B N 1
ATOM 1294 C CA . ASP B 1 23 ? -2.34 -39.781 -16.297 1 98.69 23 ASP B CA 1
ATOM 1295 C C . ASP B 1 23 ? -1.732 -38.5 -16.906 1 98.69 23 ASP B C 1
ATOM 1297 O O . ASP B 1 23 ? -1.774 -37.438 -16.312 1 98.69 23 ASP B O 1
ATOM 1301 N N . VAL B 1 24 ? -1.205 -38.594 -18.031 1 98.88 24 VAL B N 1
ATOM 1302 C CA . VAL B 1 24 ? -0.602 -37.469 -18.734 1 98.88 24 VAL B CA 1
ATOM 1303 C C . VAL B 1 24 ? -1.653 -36.406 -18.984 1 98.88 24 VAL B C 1
ATOM 1305 O O . VAL B 1 24 ? -1.413 -35.219 -18.719 1 98.88 24 VAL B O 1
ATOM 1308 N N . ASP B 1 25 ? -2.791 -36.875 -19.391 1 98.81 25 ASP B N 1
ATOM 1309 C CA . ASP B 1 25 ? -3.875 -35.938 -19.641 1 98.81 25 ASP B CA 1
ATOM 1310 C C . ASP B 1 25 ? -4.258 -35.188 -18.375 1 98.81 25 ASP B C 1
ATOM 1312 O O . ASP B 1 25 ? -4.453 -33.969 -18.391 1 98.81 25 ASP B O 1
ATOM 1316 N N . THR B 1 26 ? -4.363 -35.844 -17.266 1 98.88 26 THR B N 1
ATOM 1317 C CA . THR B 1 26 ? -4.75 -35.281 -15.984 1 98.88 26 THR B CA 1
ATOM 1318 C C . THR B 1 26 ? -3.701 -34.281 -15.5 1 98.88 26 THR B C 1
ATOM 1320 O O . THR B 1 26 ? -4.043 -33.219 -15.023 1 98.88 26 THR B O 1
ATOM 1323 N N . LEU B 1 27 ? -2.463 -34.625 -15.656 1 98.88 27 LEU B N 1
ATOM 1324 C CA . LEU B 1 27 ? -1.371 -33.781 -15.211 1 98.88 27 LEU B CA 1
ATOM 1325 C C . LEU B 1 27 ? -1.289 -32.531 -16.062 1 98.88 27 LEU B C 1
ATOM 1327 O O . LEU B 1 27 ? -1.031 -31.422 -15.539 1 98.88 27 LEU B O 1
ATOM 1331 N N . GLN B 1 28 ? -1.595 -32.688 -17.312 1 98.88 28 GLN B N 1
ATOM 1332 C CA . GLN B 1 28 ? -1.605 -31.516 -18.203 1 98.88 28 GLN B CA 1
ATOM 1333 C C . GLN B 1 28 ? -2.729 -30.562 -17.844 1 98.88 28 GLN B C 1
ATOM 1335 O O . GLN B 1 28 ? -2.533 -29.344 -17.844 1 98.88 28 GLN B O 1
ATOM 1340 N N . GLU B 1 29 ? -3.832 -31.109 -17.5 1 98.81 29 GLU B N 1
ATOM 1341 C CA . GLU B 1 29 ? -4.949 -30.281 -17.062 1 98.81 29 GLU B CA 1
ATOM 1342 C C . GLU B 1 29 ? -4.605 -29.516 -15.789 1 98.81 29 GLU B C 1
ATOM 1344 O O . GLU B 1 29 ? -4.941 -28.344 -15.648 1 98.81 29 GLU B O 1
ATOM 1349 N N . LYS B 1 30 ? -3.965 -30.172 -14.883 1 98.94 30 LYS B N 1
ATOM 1350 C CA . LYS B 1 30 ? -3.541 -29.562 -13.625 1 98.94 30 LYS B CA 1
ATOM 1351 C C . LYS B 1 30 ? -2.57 -28.406 -13.875 1 98.94 30 LYS B C 1
ATOM 1353 O O . LYS B 1 30 ? -2.682 -27.344 -13.258 1 98.94 30 LYS B O 1
ATOM 1358 N N . ILE B 1 31 ? -1.673 -28.578 -14.75 1 98.94 31 ILE B N 1
ATOM 1359 C CA . ILE B 1 31 ? -0.68 -27.578 -15.102 1 98.94 31 ILE B CA 1
ATOM 1360 C C . ILE B 1 31 ? -1.375 -26.344 -15.688 1 98.94 31 ILE B C 1
ATOM 1362 O O . ILE B 1 31 ? -1.049 -25.219 -15.344 1 98.94 31 ILE B O 1
ATOM 1366 N N . GLU B 1 32 ? -2.322 -26.609 -16.531 1 98.81 32 GLU B N 1
ATOM 1367 C CA . GLU B 1 32 ? -3.055 -25.516 -17.141 1 98.81 32 GLU B CA 1
ATOM 1368 C C . GLU B 1 32 ? -3.781 -24.672 -16.094 1 98.81 32 GLU B C 1
ATOM 1370 O O . GLU B 1 32 ? -3.76 -23.453 -16.156 1 98.81 32 GLU B O 1
ATOM 1375 N N . LYS B 1 33 ? -4.355 -25.312 -15.18 1 98.88 33 LYS B N 1
ATOM 1376 C CA . LYS B 1 33 ? -5.066 -24.625 -14.109 1 98.88 33 LYS B CA 1
ATOM 1377 C C . LYS B 1 33 ? -4.105 -23.828 -13.234 1 98.88 33 LYS B C 1
ATOM 1379 O O . LYS B 1 33 ? -4.414 -22.7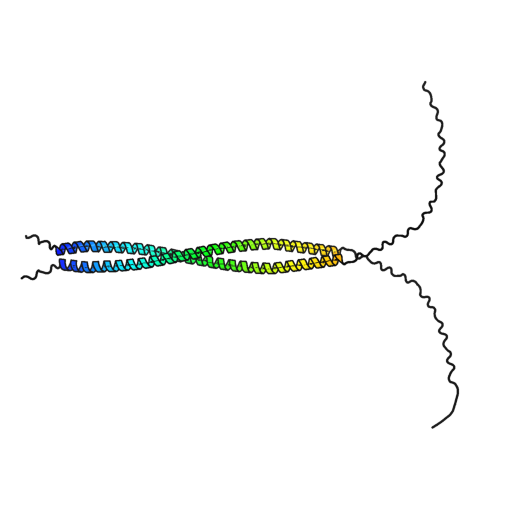03 -12.812 1 98.88 33 LYS B O 1
ATOM 1384 N N . MET B 1 34 ? -3.021 -24.422 -13 1 98.88 34 MET B N 1
ATOM 1385 C CA . MET B 1 34 ? -2.018 -23.75 -12.18 1 98.88 34 MET B CA 1
ATOM 1386 C C . MET B 1 34 ? -1.445 -22.531 -12.906 1 98.88 34 MET B C 1
ATOM 1388 O O . MET B 1 34 ? -1.192 -21.5 -12.281 1 98.88 34 MET B O 1
ATOM 1392 N N . PHE B 1 35 ? -1.31 -22.719 -14.148 1 98.81 35 PHE B N 1
ATOM 1393 C CA . PHE B 1 35 ? -0.844 -21.578 -14.945 1 98.81 35 PHE B CA 1
ATOM 1394 C C . PHE B 1 35 ? -1.818 -20.422 -14.852 1 98.81 35 PHE B C 1
ATOM 1396 O O . PHE B 1 35 ? -1.406 -19.266 -14.656 1 98.81 35 PHE B O 1
ATOM 1403 N N . ASP B 1 36 ? -3.07 -20.656 -14.938 1 98.75 36 ASP B N 1
ATOM 1404 C CA . ASP B 1 36 ? -4.094 -19.625 -14.812 1 98.75 36 ASP B CA 1
ATOM 1405 C C . ASP B 1 36 ? -4.027 -18.953 -13.438 1 98.75 36 ASP B C 1
ATOM 1407 O O . ASP B 1 36 ? -4.129 -17.719 -13.336 1 98.75 36 ASP B O 1
ATOM 1411 N N . THR B 1 37 ? -3.848 -19.703 -12.453 1 98.88 37 THR B N 1
ATOM 1412 C CA . THR B 1 37 ? -3.777 -19.188 -11.086 1 98.88 37 THR B CA 1
ATOM 1413 C C . THR B 1 37 ? -2.557 -18.297 -10.906 1 98.88 37 THR B C 1
ATOM 1415 O O . THR B 1 37 ? -2.643 -17.234 -10.281 1 98.88 37 THR B O 1
ATOM 1418 N N . LEU B 1 38 ? -1.503 -18.703 -11.477 1 98.94 38 LEU B N 1
ATOM 1419 C CA . LEU B 1 38 ? -0.269 -17.922 -11.398 1 98.94 38 LEU B CA 1
ATOM 1420 C C . LEU B 1 38 ? -0.431 -16.578 -12.086 1 98.94 38 LEU B C 1
ATOM 1422 O O . LEU B 1 38 ? 0.006 -15.547 -11.562 1 98.94 38 LEU B O 1
ATOM 1426 N N . GLN B 1 39 ? -1.063 -16.641 -13.18 1 98.75 39 GLN B N 1
ATOM 1427 C CA . GLN B 1 39 ? -1.293 -15.398 -13.906 1 98.75 39 GLN B CA 1
ATOM 1428 C C . GLN B 1 39 ? -2.172 -14.438 -13.109 1 98.75 39 GLN B C 1
ATOM 1430 O O . GLN B 1 39 ? -1.924 -13.234 -13.086 1 98.75 39 GLN B O 1
ATOM 1435 N N . ASN B 1 40 ? -3.133 -14.938 -12.484 1 98.88 40 ASN B N 1
ATOM 1436 C CA . ASN B 1 40 ? -4.012 -14.133 -11.648 1 98.88 40 ASN B CA 1
ATOM 1437 C C . ASN B 1 40 ? -3.262 -13.508 -10.477 1 98.88 40 ASN B C 1
ATOM 1439 O O . ASN B 1 40 ? -3.459 -12.336 -10.156 1 98.88 40 ASN B O 1
ATOM 1443 N N . ARG B 1 41 ? -2.439 -14.305 -9.914 1 98.88 41 ARG B N 1
ATOM 1444 C CA . ARG B 1 41 ? -1.673 -13.797 -8.781 1 98.88 41 ARG B CA 1
ATOM 1445 C C . ARG B 1 41 ? -0.692 -12.719 -9.219 1 98.88 41 ARG B C 1
ATOM 1447 O O . ARG B 1 41 ? -0.485 -11.734 -8.508 1 98.88 41 ARG B O 1
ATOM 1454 N N . GLU B 1 42 ? -0.126 -12.891 -10.328 1 98.81 42 GLU B N 1
ATOM 1455 C CA . GLU B 1 42 ? 0.775 -11.883 -10.883 1 98.81 42 GLU B CA 1
ATOM 1456 C C . GLU B 1 42 ? 0.047 -10.562 -11.133 1 98.81 42 GLU B C 1
ATOM 1458 O O . GLU B 1 42 ? 0.587 -9.492 -10.859 1 98.81 42 GLU B O 1
ATOM 1463 N N . MET B 1 43 ? -1.146 -10.641 -11.594 1 98.88 43 MET B N 1
ATOM 1464 C CA . MET B 1 43 ? -1.95 -9.453 -11.836 1 98.88 43 MET B CA 1
ATOM 1465 C C . MET B 1 43 ? -2.285 -8.75 -10.523 1 98.88 43 MET B C 1
ATOM 1467 O O . MET B 1 43 ? -2.203 -7.523 -10.43 1 98.88 43 MET B O 1
ATOM 1471 N N . GLN B 1 44 ? -2.621 -9.477 -9.57 1 98.88 44 GLN B N 1
ATOM 1472 C CA . GLN B 1 44 ? -2.93 -8.93 -8.258 1 98.88 44 GLN B CA 1
ATOM 1473 C C . GLN B 1 44 ? -1.72 -8.211 -7.664 1 98.88 44 GLN B C 1
ATOM 1475 O O . GLN B 1 44 ? -1.849 -7.109 -7.117 1 98.88 44 GLN B O 1
ATOM 1480 N N . ILE B 1 45 ? -0.578 -8.82 -7.809 1 98.88 45 ILE B N 1
ATOM 1481 C CA . ILE B 1 45 ? 0.661 -8.242 -7.297 1 98.88 45 ILE B CA 1
ATOM 1482 C C . ILE B 1 45 ? 0.927 -6.902 -7.984 1 98.88 45 ILE B C 1
ATOM 1484 O O . ILE B 1 45 ? 1.247 -5.91 -7.32 1 98.88 45 ILE B O 1
ATOM 1488 N N . ARG B 1 46 ? 0.741 -6.949 -9.227 1 98.81 46 ARG B N 1
ATOM 1489 C CA . ARG B 1 46 ? 0.976 -5.73 -9.992 1 98.81 46 ARG B CA 1
ATOM 1490 C C . ARG B 1 46 ? -0.007 -4.637 -9.594 1 98.81 46 ARG B C 1
ATOM 1492 O O . ARG B 1 46 ? 0.377 -3.473 -9.445 1 98.81 46 ARG B O 1
ATOM 1499 N N . ASP B 1 47 ? -1.238 -4.871 -9.438 1 98.75 47 ASP B N 1
ATOM 1500 C CA . ASP B 1 47 ? -2.248 -3.896 -9.031 1 98.75 47 ASP B CA 1
ATOM 1501 C C . ASP B 1 47 ? -1.94 -3.334 -7.645 1 98.75 47 ASP B C 1
ATOM 1503 O O . ASP B 1 47 ? -2.09 -2.133 -7.41 1 98.75 47 ASP B O 1
ATOM 1507 N N . GLN B 1 48 ? -1.51 -4.16 -6.777 1 98.81 48 GLN B N 1
ATOM 1508 C CA . GLN B 1 48 ? -1.157 -3.711 -5.434 1 98.81 48 GLN B CA 1
ATOM 1509 C C . GLN B 1 48 ? 0.072 -2.807 -5.461 1 98.81 48 GLN B C 1
ATOM 1511 O O . GLN B 1 48 ? 0.153 -1.836 -4.707 1 98.81 48 GLN B O 1
ATOM 1516 N N . GLU B 1 49 ? 0.966 -3.174 -6.293 1 98.81 49 GLU B N 1
ATOM 1517 C CA . GLU B 1 49 ? 2.148 -2.332 -6.441 1 98.81 49 GLU B CA 1
ATOM 1518 C C . GLU B 1 49 ? 1.771 -0.922 -6.887 1 98.81 49 GLU B C 1
ATOM 1520 O O . GLU B 1 49 ? 2.33 0.061 -6.398 1 98.81 49 GLU B O 1
ATOM 1525 N N . LYS B 1 50 ? 0.854 -0.781 -7.766 1 98.75 50 LYS B N 1
ATOM 1526 C CA . LYS B 1 50 ? 0.372 0.521 -8.219 1 98.75 50 LYS B CA 1
ATOM 1527 C C . LYS B 1 50 ? -0.311 1.278 -7.082 1 98.75 50 LYS B C 1
ATOM 1529 O O . LYS B 1 50 ? -0.104 2.482 -6.922 1 98.75 50 LYS B O 1
ATOM 1534 N N . ASN B 1 51 ? -1.103 0.56 -6.387 1 98.62 51 ASN B N 1
ATOM 1535 C CA . ASN B 1 51 ? -1.772 1.15 -5.234 1 98.62 51 ASN B CA 1
ATOM 1536 C C . ASN B 1 51 ? -0.769 1.644 -4.195 1 98.62 51 ASN B C 1
ATOM 1538 O O . ASN B 1 51 ? -0.914 2.744 -3.658 1 98.62 51 ASN B O 1
ATOM 1542 N N . ILE B 1 52 ? 0.2 0.908 -3.928 1 98.94 52 ILE B N 1
ATOM 1543 C CA . ILE B 1 52 ? 1.239 1.247 -2.961 1 98.94 52 ILE B CA 1
ATOM 1544 C C . ILE B 1 52 ? 1.974 2.508 -3.416 1 98.94 52 ILE B C 1
ATOM 1546 O O . ILE B 1 52 ? 2.262 3.391 -2.605 1 98.94 52 ILE B O 1
ATOM 1550 N N . GLN B 1 53 ? 2.209 2.58 -4.637 1 98.88 53 GLN B N 1
ATOM 1551 C CA . GLN B 1 53 ? 2.881 3.764 -5.164 1 98.88 53 GLN B CA 1
ATOM 1552 C C . GLN B 1 53 ? 2.035 5.016 -4.961 1 98.88 53 GLN B C 1
ATOM 1554 O O . GLN B 1 53 ? 2.549 6.062 -4.555 1 98.88 53 GLN B O 1
ATOM 1559 N N . LYS B 1 54 ? 0.79 4.957 -5.23 1 98.88 54 LYS B N 1
ATOM 1560 C CA . LYS B 1 54 ? -0.127 6.074 -5.027 1 98.88 54 LYS B CA 1
ATOM 1561 C C . LYS B 1 54 ? -0.181 6.48 -3.557 1 98.88 54 LYS B C 1
ATOM 1563 O O . LYS B 1 54 ? -0.199 7.668 -3.236 1 98.88 54 LYS B O 1
ATOM 1568 N N . MET B 1 55 ? -0.145 5.48 -2.752 1 98.94 55 MET B N 1
ATOM 1569 C CA . MET B 1 55 ? -0.209 5.742 -1.317 1 98.94 55 MET B CA 1
ATOM 1570 C C . MET B 1 55 ? 1.092 6.367 -0.82 1 98.94 55 MET B C 1
ATOM 1572 O O . MET B 1 55 ? 1.072 7.27 0.017 1 98.94 55 MET B O 1
ATOM 1576 N N . LYS B 1 56 ? 2.158 5.934 -1.393 1 98.94 56 LYS B N 1
ATOM 1577 C CA . LYS B 1 56 ? 3.439 6.547 -1.057 1 98.94 56 LYS B CA 1
ATOM 1578 C C . LYS B 1 56 ? 3.455 8.023 -1.433 1 98.94 56 LYS B C 1
ATOM 1580 O O . LYS B 1 56 ? 3.916 8.867 -0.656 1 98.94 56 LYS B O 1
ATOM 1585 N N . GLU B 1 57 ? 3.014 8.43 -2.492 1 98.88 57 GLU B N 1
ATOM 1586 C CA . GLU B 1 57 ? 2.936 9.805 -2.959 1 98.88 57 GLU B CA 1
ATOM 1587 C C . GLU B 1 57 ? 2.059 10.656 -2.041 1 98.88 57 GLU B C 1
ATOM 1589 O O . GLU B 1 57 ? 2.398 11.797 -1.726 1 98.88 57 GLU B O 1
ATOM 1594 N N . LYS B 1 58 ? 0.978 10.055 -1.664 1 98.94 58 LYS B N 1
ATOM 1595 C CA . LYS B 1 58 ? 0.063 10.766 -0.776 1 98.94 58 LYS B CA 1
ATOM 1596 C C . LYS B 1 58 ? 0.693 10.992 0.595 1 98.94 58 LYS B C 1
ATOM 1598 O O . LYS B 1 58 ? 0.588 12.086 1.16 1 98.94 58 LYS B O 1
ATOM 1603 N N . ILE B 1 59 ? 1.303 10.023 1.063 1 98.94 59 ILE B N 1
ATOM 1604 C CA . ILE B 1 59 ? 1.98 10.133 2.352 1 98.94 59 ILE B CA 1
ATOM 1605 C C . ILE B 1 59 ? 3.033 11.234 2.287 1 98.94 59 ILE B C 1
ATOM 1607 O O . ILE B 1 59 ? 3.113 12.078 3.184 1 98.94 59 ILE B O 1
ATOM 1611 N N . GLU B 1 60 ? 3.768 11.211 1.248 1 98.88 60 GLU B N 1
ATOM 1612 C CA . GLU B 1 60 ? 4.805 12.227 1.063 1 98.88 60 GLU B CA 1
ATOM 1613 C C . GLU B 1 60 ? 4.203 13.625 0.973 1 98.88 60 GLU B C 1
ATOM 1615 O O . GLU B 1 60 ? 4.688 14.555 1.616 1 98.88 60 GLU B O 1
ATOM 1620 N N . LYS B 1 61 ? 3.201 13.742 0.274 1 98.94 61 LYS B N 1
ATOM 1621 C CA . LYS B 1 61 ? 2.529 15.031 0.118 1 98.94 61 LYS B CA 1
ATOM 1622 C C . LYS B 1 61 ? 1.952 15.516 1.446 1 98.94 61 LYS B C 1
ATOM 1624 O O . LYS B 1 61 ? 2.062 16.688 1.785 1 98.94 61 LYS B O 1
ATOM 1629 N N . ASP B 1 62 ? 1.362 14.625 2.152 1 98.88 62 ASP B N 1
ATOM 1630 C CA . ASP B 1 62 ? 0.779 14.984 3.441 1 98.88 62 ASP B CA 1
ATOM 1631 C C . ASP B 1 62 ? 1.861 15.391 4.441 1 98.88 62 ASP B C 1
ATOM 1633 O O . ASP B 1 62 ? 1.679 16.328 5.215 1 98.88 62 ASP B O 1
ATOM 1637 N N . GLN B 1 63 ? 2.961 14.703 4.379 1 98.94 63 GLN B N 1
ATOM 1638 C CA . GLN B 1 63 ? 4.066 15.039 5.27 1 98.94 63 GLN B CA 1
ATOM 1639 C C . GLN B 1 63 ? 4.637 16.422 4.938 1 98.94 63 GLN B C 1
ATOM 1641 O O . GLN B 1 63 ? 4.961 17.188 5.836 1 98.94 63 GLN B O 1
ATOM 1646 N N . ILE B 1 64 ? 4.691 16.75 3.701 1 98.88 64 ILE B N 1
ATOM 1647 C CA . ILE B 1 64 ? 5.133 18.062 3.266 1 98.88 64 ILE B CA 1
ATOM 1648 C C . ILE B 1 64 ? 4.148 19.125 3.75 1 98.88 64 ILE B C 1
ATOM 1650 O O . ILE B 1 64 ? 4.551 20.172 4.262 1 98.88 64 ILE B O 1
ATOM 1654 N N . THR B 1 65 ? 2.939 18.844 3.637 1 98.88 65 THR B N 1
ATOM 1655 C CA . THR B 1 65 ? 1.888 19.75 4.078 1 98.88 65 THR B CA 1
ATOM 1656 C C . THR B 1 65 ? 1.971 19.969 5.586 1 98.88 65 THR B C 1
ATOM 1658 O O . THR B 1 65 ? 1.917 21.109 6.051 1 98.88 65 THR B O 1
ATOM 1661 N N . ILE B 1 66 ? 2.168 18.984 6.324 1 98.94 66 ILE B N 1
ATOM 1662 C CA . ILE B 1 66 ? 2.248 19.078 7.781 1 98.94 66 ILE B CA 1
ATOM 1663 C C . ILE B 1 66 ? 3.451 19.922 8.188 1 98.94 66 ILE B C 1
ATOM 1665 O O . ILE B 1 66 ? 3.338 20.797 9.039 1 98.94 66 ILE B O 1
ATOM 1669 N N . ASN B 1 67 ? 4.492 19.656 7.504 1 98.81 67 ASN B N 1
ATOM 1670 C CA . ASN B 1 67 ? 5.699 20.422 7.809 1 98.81 67 ASN B CA 1
ATOM 1671 C C . ASN B 1 67 ? 5.52 21.906 7.492 1 98.81 67 ASN B C 1
ATOM 1673 O O . ASN B 1 67 ? 5.965 22.766 8.258 1 98.81 67 ASN B O 1
ATOM 1677 N N . LYS B 1 68 ? 4.875 22.141 6.414 1 98.81 68 LYS B N 1
ATOM 1678 C CA . LYS B 1 68 ? 4.598 23.516 6.043 1 98.81 68 LYS B CA 1
ATOM 1679 C C . LYS B 1 68 ? 3.689 24.188 7.07 1 98.81 68 LYS B C 1
ATOM 1681 O O . LYS B 1 68 ? 3.932 25.328 7.469 1 98.81 68 LYS B O 1
ATOM 1686 N N . MET B 1 69 ? 2.812 23.484 7.543 1 98.69 69 MET B N 1
ATOM 1687 C CA . MET B 1 69 ? 1.862 24.016 8.516 1 98.69 69 MET B CA 1
ATOM 1688 C C . MET B 1 69 ? 2.525 24.219 9.867 1 98.69 69 MET B C 1
ATOM 1690 O O . MET B 1 69 ? 2.24 25.203 10.57 1 98.69 69 MET B O 1
ATOM 1694 N N . LEU B 1 70 ? 3.434 23.422 10.188 1 98.38 70 LEU B N 1
ATOM 1695 C CA . LEU B 1 70 ? 4.188 23.578 11.422 1 98.38 70 LEU B CA 1
ATOM 1696 C C . LEU B 1 70 ? 5.055 24.828 11.375 1 98.38 70 LEU B C 1
ATOM 1698 O O . LEU B 1 70 ? 5.098 25.609 12.336 1 98.38 70 LEU B O 1
ATOM 1702 N N . SER B 1 71 ? 5.602 25.078 10.273 1 98.25 71 SER B N 1
ATOM 1703 C CA . SER B 1 71 ? 6.426 26.266 10.086 1 98.25 71 SER B CA 1
ATOM 1704 C C . SER B 1 71 ? 5.582 27.531 10.148 1 98.25 71 SER B C 1
ATOM 1706 O O . SER B 1 71 ? 5.992 28.531 10.75 1 98.25 71 SER B O 1
ATOM 1708 N N . GLN B 1 72 ? 4.438 27.438 9.57 1 97.62 72 GLN B N 1
ATOM 1709 C CA . GLN B 1 72 ? 3.516 28.562 9.586 1 97.62 72 GLN B CA 1
ATOM 1710 C C . GLN B 1 72 ? 3.018 28.844 11 1 97.62 72 GLN B C 1
ATOM 1712 O O . GLN B 1 72 ? 2.875 30.016 11.398 1 97.62 72 G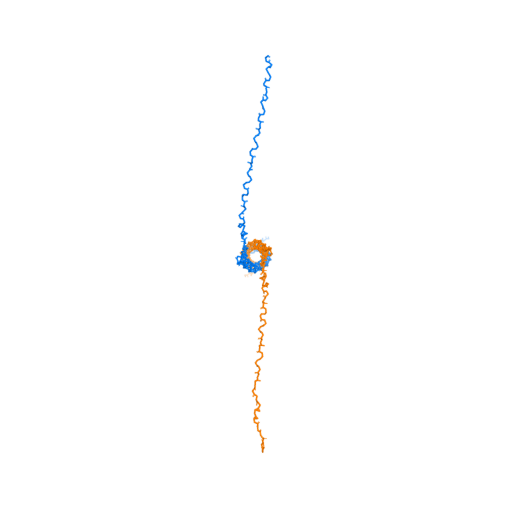LN B O 1
ATOM 1717 N N . GLN B 1 73 ? 2.861 27.812 11.719 1 96.38 73 GLN B N 1
ATOM 1718 C CA . GLN B 1 73 ? 2.428 27.938 13.109 1 96.38 73 GLN B CA 1
ATOM 1719 C C . GLN B 1 73 ? 3.49 28.641 13.953 1 96.38 73 GLN B C 1
ATOM 1721 O O . GLN B 1 73 ? 3.168 29.469 14.797 1 96.38 73 GLN B O 1
ATOM 1726 N N . GLU B 1 74 ? 4.656 28.344 13.695 1 95.81 74 GLU B N 1
ATOM 1727 C CA . GLU B 1 74 ? 5.758 28.969 14.414 1 95.81 74 GLU B CA 1
ATOM 1728 C C . GLU B 1 74 ? 5.84 30.469 14.102 1 95.81 74 GLU B C 1
ATOM 1730 O O . GLU B 1 74 ? 6.031 31.281 15 1 95.81 74 GLU B O 1
ATOM 1735 N N . LYS B 1 75 ? 5.672 30.797 12.906 1 96.56 75 LYS B N 1
ATOM 1736 C CA . LYS B 1 75 ? 5.699 32.188 12.484 1 96.56 75 LYS B CA 1
ATOM 1737 C C . LYS B 1 75 ? 4.527 32.969 13.078 1 96.56 75 LYS B C 1
ATOM 1739 O O . LYS B 1 75 ? 4.699 34.094 13.547 1 96.56 75 LYS B O 1
ATOM 1744 N N . GLN B 1 76 ? 3.436 32.344 13.086 1 95.19 76 GLN B N 1
ATOM 1745 C CA . GLN B 1 76 ? 2.234 32.969 13.625 1 95.19 76 GLN B CA 1
ATOM 1746 C C . GLN B 1 76 ? 2.346 33.188 15.133 1 95.19 76 GLN B C 1
ATOM 1748 O O . GLN B 1 76 ? 1.897 34.188 15.672 1 95.19 76 GLN B O 1
ATOM 1753 N N . ALA B 1 77 ? 2.934 32.281 15.797 1 95.69 77 ALA B N 1
ATOM 1754 C CA . ALA B 1 77 ? 3.129 32.406 17.234 1 95.69 77 ALA B CA 1
ATOM 1755 C C . ALA B 1 77 ? 4.031 33.594 17.578 1 95.69 77 ALA B C 1
ATOM 1757 O O . ALA B 1 77 ? 3.777 34.312 18.531 1 95.69 77 ALA B O 1
ATOM 1758 N N . LYS B 1 78 ? 5.008 33.812 16.766 1 96.62 78 LYS B N 1
ATOM 1759 C CA . LYS B 1 78 ? 5.898 34.938 16.953 1 96.62 78 LYS B CA 1
ATOM 1760 C C . LYS B 1 78 ? 5.16 36.25 16.719 1 96.62 78 LYS B C 1
ATOM 1762 O O . LYS B 1 78 ? 5.348 37.219 17.453 1 96.62 78 LYS B O 1
ATOM 1767 N N . MET B 1 79 ? 4.332 36.281 15.781 1 94.81 79 MET B N 1
ATOM 1768 C CA . MET B 1 79 ? 3.545 37.469 15.461 1 94.81 79 MET B CA 1
ATOM 1769 C C . MET B 1 79 ? 2.604 37.812 16.609 1 94.81 79 MET B C 1
ATOM 1771 O O . MET B 1 79 ? 2.484 39 16.984 1 94.81 79 MET B O 1
ATOM 1775 N N . VAL B 1 80 ? 2.012 36.812 17.172 1 95.38 80 VAL B N 1
ATOM 1776 C CA . VAL B 1 80 ? 1.088 37.031 18.281 1 95.38 80 VAL B CA 1
ATOM 1777 C C . VAL B 1 80 ? 1.846 37.562 19.484 1 95.38 80 VAL B C 1
ATOM 1779 O O . VAL B 1 80 ? 1.395 38.5 20.141 1 95.38 80 VAL B O 1
ATOM 1782 N N . THR B 1 81 ? 2.979 37.125 19.75 1 96.31 81 THR B N 1
ATOM 1783 C CA . THR B 1 81 ? 3.801 37.562 20.859 1 96.31 81 THR B CA 1
ATOM 1784 C C . THR B 1 81 ? 4.207 39.031 20.656 1 96.31 81 THR B C 1
ATOM 1786 O O . THR B 1 81 ? 4.145 39.844 21.594 1 96.31 81 THR B O 1
ATOM 1789 N N . ASP B 1 82 ? 4.488 39.375 19.422 1 96.44 82 ASP B N 1
ATOM 1790 C CA . ASP B 1 82 ? 4.883 40.75 19.109 1 96.44 82 ASP B CA 1
ATOM 1791 C C . ASP B 1 82 ? 3.709 41.719 19.266 1 96.44 82 ASP B C 1
ATOM 1793 O O . ASP B 1 82 ? 3.865 42.812 19.828 1 96.44 82 ASP B O 1
ATOM 1797 N N . LEU B 1 83 ? 2.629 41.281 18.953 1 95.88 83 LEU B N 1
ATOM 1798 C CA . LEU B 1 83 ? 1.435 42.125 19.062 1 95.88 83 LEU B CA 1
ATOM 1799 C C . LEU B 1 83 ? 1.039 42.312 20.516 1 95.88 83 LEU B C 1
ATOM 1801 O O . LEU B 1 83 ? 0.634 43.406 20.922 1 95.88 83 LEU B O 1
ATOM 1805 N N . GLU B 1 84 ? 1.204 41.281 21.297 1 95.56 84 GLU B N 1
ATOM 1806 C CA . GLU B 1 84 ? 0.896 41.375 22.719 1 95.56 84 GLU B CA 1
ATOM 1807 C C . GLU B 1 84 ? 1.861 42.312 23.438 1 95.56 84 GLU B C 1
ATOM 1809 O O . GLU B 1 84 ? 1.458 43.094 24.312 1 95.56 84 GLU B O 1
ATOM 1814 N N . LYS B 1 85 ? 3.07 42.344 23.016 1 97 85 LYS B N 1
ATOM 1815 C CA . LYS B 1 85 ? 4.062 43.25 23.578 1 97 85 LYS B CA 1
ATOM 1816 C C . LYS B 1 85 ? 3.756 44.688 23.219 1 97 85 LYS B C 1
ATOM 1818 O O . LYS B 1 85 ? 3.846 45.594 24.062 1 97 85 LYS B O 1
ATOM 1823 N N . GLU B 1 86 ? 3.334 44.938 22.016 1 94.94 86 GLU B N 1
ATOM 1824 C CA . GLU B 1 86 ? 2.967 46.281 21.562 1 94.94 86 GLU B CA 1
ATOM 1825 C C . GLU B 1 86 ? 1.751 46.812 22.328 1 94.94 86 GLU B C 1
ATOM 1827 O O . GLU B 1 86 ? 1.719 47.969 22.734 1 94.94 86 GLU B O 1
ATOM 1832 N N . LYS B 1 87 ? 0.909 45.875 22.531 1 94.31 87 LYS B N 1
ATOM 1833 C CA . LYS B 1 87 ? -0.282 46.25 23.297 1 94.31 87 LYS B CA 1
ATOM 1834 C C . LYS B 1 87 ? 0.079 46.625 24.734 1 94.31 87 LYS B C 1
ATOM 1836 O O . LYS B 1 87 ? -0.397 47.625 25.266 1 94.31 87 LYS B O 1
ATOM 1841 N N . GLN B 1 88 ? 0.869 45.906 25.297 1 94.62 88 GLN B N 1
ATOM 1842 C CA . GLN B 1 88 ? 1.298 46.156 26.672 1 94.62 88 GLN B CA 1
ATOM 1843 C C . GLN B 1 88 ? 2.061 47.469 26.766 1 94.62 88 GLN B C 1
ATOM 1845 O O . GLN B 1 88 ? 1.889 48.219 27.719 1 94.62 88 GLN B O 1
ATOM 1850 N N . ASP B 1 89 ? 2.818 47.812 25.766 1 94.69 89 ASP B N 1
ATOM 1851 C CA . ASP B 1 89 ? 3.572 49.062 25.719 1 94.69 89 ASP B CA 1
ATOM 1852 C C . ASP B 1 89 ? 2.639 50.25 25.594 1 94.69 89 ASP B C 1
ATOM 1854 O O . ASP B 1 89 ? 2.818 51.25 26.266 1 94.69 89 ASP B O 1
ATOM 1858 N N . LEU B 1 90 ? 1.628 50.062 24.875 1 93.25 90 LEU B N 1
ATOM 1859 C CA . LEU B 1 90 ? 0.653 51.125 24.672 1 93.25 90 LEU B CA 1
ATOM 1860 C C . LEU B 1 90 ? -0.162 51.375 25.953 1 93.25 90 LEU B C 1
ATOM 1862 O O . LEU B 1 90 ? -0.438 52.5 26.312 1 93.25 90 LEU B O 1
ATOM 1866 N N . LEU B 1 91 ? -0.407 50.344 26.609 1 91.06 91 LEU B N 1
ATOM 1867 C CA . LEU B 1 91 ? -1.152 50.469 27.859 1 91.06 91 LEU B CA 1
ATOM 1868 C C . LEU B 1 91 ? -0.307 51.125 28.938 1 91.06 91 LEU B C 1
ATOM 1870 O O . LEU B 1 91 ? -0.808 51.938 29.703 1 91.06 91 LEU B O 1
ATOM 1874 N N . ASN B 1 92 ? 0.93 50.875 28.953 1 91.06 92 ASN B N 1
ATOM 1875 C CA . ASN B 1 92 ? 1.848 51.469 29.906 1 91.06 92 ASN B CA 1
ATOM 1876 C C . ASN B 1 92 ? 2.039 52.969 29.641 1 91.06 92 ASN B C 1
ATOM 1878 O O . ASN B 1 92 ? 2.098 53.75 30.562 1 91.06 92 ASN B O 1
ATOM 1882 N N . LEU B 1 93 ? 2.012 53.312 28.406 1 86.06 93 LEU B N 1
ATOM 1883 C CA . LEU B 1 93 ? 2.121 54.719 28.016 1 86.06 93 LEU B CA 1
ATOM 1884 C C . LEU B 1 93 ? 0.886 55.5 28.453 1 86.06 93 LEU B C 1
ATOM 1886 O O . LEU B 1 93 ? 1 56.625 28.938 1 86.06 93 LEU B O 1
ATOM 1890 N N . GLN B 1 94 ? -0.202 54.906 28.438 1 80.94 94 GLN B N 1
ATOM 1891 C CA . GLN B 1 94 ? -1.45 55.531 28.844 1 80.94 94 GLN B CA 1
ATOM 1892 C C . GLN B 1 94 ? -1.518 55.719 30.359 1 80.94 94 GLN B C 1
ATOM 1894 O O . GLN B 1 94 ? -1.981 56.75 30.844 1 80.94 94 GLN B O 1
ATOM 1899 N N . ARG B 1 95 ? -1.008 54.875 31 1 83.19 95 ARG B N 1
ATOM 1900 C CA . ARG B 1 95 ? -1.062 54.938 32.438 1 83.19 95 ARG B CA 1
ATOM 1901 C C . ARG B 1 95 ? -0.061 55.938 33 1 83.19 95 ARG B C 1
ATOM 1903 O O . ARG B 1 95 ? -0.342 56.625 34 1 83.19 95 ARG B O 1
ATOM 1910 N N . ASN B 1 96 ? 1.02 56.219 32.375 1 76.88 96 ASN B N 1
ATOM 1911 C CA . ASN B 1 96 ? 2.076 57.094 32.844 1 76.88 96 ASN B CA 1
ATOM 1912 C C . ASN B 1 96 ? 1.884 58.531 32.375 1 76.88 96 ASN B C 1
ATOM 1914 O O . ASN B 1 96 ? 2.578 59.438 32.812 1 76.88 96 ASN B O 1
ATOM 1918 N N . ALA B 1 97 ? 1.091 58.938 31.469 1 71 97 ALA B N 1
ATOM 1919 C CA . ALA B 1 97 ? 0.765 60.281 31.031 1 71 97 ALA B CA 1
ATOM 1920 C C . ALA B 1 97 ? -0.045 61.031 32.094 1 71 97 ALA B C 1
ATOM 1922 O O . ALA B 1 97 ? -1.041 60.5 32.594 1 71 97 ALA B O 1
ATOM 1923 N N . LYS B 1 98 ? 0.633 61.812 33.125 1 59.41 98 LYS B N 1
ATOM 1924 C CA . LYS B 1 98 ? 0.162 62.656 34.219 1 59.41 98 LYS B CA 1
ATOM 1925 C C . LYS B 1 98 ? -1.117 63.406 33.812 1 59.41 98 LYS B C 1
ATOM 1927 O O . LYS B 1 98 ? -1.175 64 32.75 1 59.41 98 LYS B O 1
ATOM 1932 N N . PRO B 1 99 ? -2.129 63.156 34.406 1 52.75 99 PRO B N 1
ATOM 1933 C CA . PRO B 1 99 ? -3.246 64.062 34.219 1 52.75 99 PRO B CA 1
ATOM 1934 C C . PRO B 1 99 ? -2.832 65.5 34.406 1 52.75 99 PRO B C 1
ATOM 1936 O O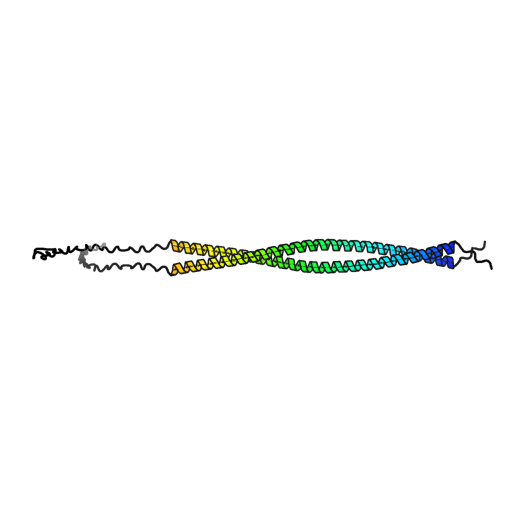 . PRO B 1 99 ? -2.012 65.875 35.25 1 52.75 99 PRO B O 1
ATOM 1939 N N . ALA B 1 100 ? -2.701 66.375 33.406 1 45.91 100 ALA B N 1
ATOM 1940 C CA . ALA B 1 100 ? -2.697 67.75 33.75 1 45.91 100 ALA B CA 1
ATOM 1941 C C . ALA B 1 100 ? -3.633 68.062 34.906 1 45.91 100 ALA B C 1
ATOM 1943 O O . ALA B 1 100 ? -4.832 67.812 34.844 1 45.91 100 ALA B O 1
ATOM 1944 N N . ILE B 1 101 ? -3.227 67.875 36.031 1 44.59 101 ILE B N 1
ATOM 1945 C CA . ILE B 1 101 ? -4.008 68.5 37.094 1 44.59 101 ILE B CA 1
ATOM 1946 C C . ILE B 1 101 ? -4.566 69.812 36.562 1 44.59 101 ILE B C 1
ATOM 1948 O O . ILE B 1 101 ? -3.811 70.75 36.25 1 44.59 101 ILE B O 1
ATOM 1952 N N . VAL B 1 102 ? -5.5 69.875 35.875 1 42.38 102 VAL B N 1
ATOM 1953 C CA . VAL B 1 102 ? -6.223 71.125 35.844 1 42.38 102 VAL B CA 1
ATOM 1954 C C . VAL B 1 102 ? -6.34 71.688 37.25 1 42.38 102 VAL B C 1
ATOM 1956 O O . VAL B 1 102 ? -6.953 71.062 38.125 1 42.38 102 VAL B O 1
ATOM 1959 N N . ASP B 1 103 ? -5.328 72.312 37.812 1 40.41 103 ASP B N 1
ATOM 1960 C CA . ASP B 1 103 ? -5.59 73.25 38.906 1 40.41 103 ASP B CA 1
ATOM 1961 C C . ASP B 1 103 ? -6.961 73.875 38.75 1 40.41 103 ASP B C 1
ATOM 1963 O O . ASP B 1 103 ? -7.172 74.688 37.875 1 40.41 103 ASP B O 1
ATOM 1967 N N . GLU B 1 104 ? -7.91 73.25 38.875 1 41.75 104 GLU B N 1
ATOM 1968 C CA . GLU B 1 104 ? -9.133 74 39.125 1 41.75 104 GLU B CA 1
ATOM 1969 C C . GLU B 1 104 ? -8.867 75.188 40.031 1 41.75 104 GLU B C 1
ATOM 1971 O O . GLU B 1 104 ? -8.508 75.062 41.188 1 41.75 104 GLU B O 1
ATOM 1976 N N . GLN B 1 105 ? -8.188 76.188 39.5 1 39.56 105 GLN B N 1
ATOM 1977 C CA . GLN B 1 105 ? -8.305 77.438 40.219 1 39.56 105 GLN B CA 1
ATOM 1978 C C . GLN B 1 105 ? -9.695 77.562 40.812 1 39.56 105 GLN B C 1
ATOM 1980 O O . GLN B 1 105 ? -10.703 77.562 40.094 1 39.56 105 GLN B O 1
ATOM 1985 N N . LYS B 1 106 ? -9.828 77 41.844 1 42.62 106 LYS B N 1
ATOM 1986 C CA . LYS B 1 106 ? -11 77.5 42.594 1 42.62 106 LYS B CA 1
ATOM 1987 C C . LYS B 1 106 ? -11.234 78.938 42.375 1 42.62 106 LYS B C 1
ATOM 1989 O O . LYS B 1 106 ? -10.328 79.812 42.531 1 42.62 106 LYS B O 1
ATOM 1994 N N . PRO B 1 107 ? -12.109 79.375 41.531 1 39.59 107 PRO B N 1
ATOM 1995 C CA . PRO B 1 107 ? -12.359 80.812 41.625 1 39.59 107 PRO B CA 1
ATOM 1996 C C . PRO B 1 107 ? -12.469 81.312 43.062 1 39.59 107 PRO B C 1
ATOM 1998 O O . PRO B 1 107 ? -13.086 80.625 43.906 1 39.59 107 PRO B O 1
ATOM 2001 N N . ASN B 1 108 ? -11.383 81.812 43.594 1 37.97 108 ASN B N 1
ATOM 2002 C CA . ASN B 1 108 ? -11.539 82.562 44.844 1 37.97 108 ASN B CA 1
ATOM 2003 C C . ASN B 1 108 ? -12.82 83.375 44.812 1 37.97 108 ASN B C 1
ATOM 2005 O O . ASN B 1 108 ? -12.883 84.438 44.156 1 37.97 108 ASN B O 1
ATOM 2009 N N . ILE B 1 109 ? -13.906 82.75 44.531 1 42.06 109 ILE B N 1
ATOM 2010 C CA . ILE B 1 109 ? -15.109 83.562 44.719 1 42.06 109 ILE B CA 1
ATOM 2011 C C . ILE B 1 109 ? -15.133 84.188 46.125 1 42.06 109 ILE B C 1
ATOM 2013 O O . ILE B 1 109 ? -15.523 83.5 47.062 1 42.06 109 ILE B O 1
ATOM 2017 N N . GLY B 1 110 ? -13.93 84.625 46.625 1 35.56 110 GLY B N 1
ATOM 2018 C CA . GLY B 1 110 ? -14.156 85.312 47.875 1 35.56 110 GLY B CA 1
ATOM 2019 C C . GLY B 1 110 ? -15.195 86.438 47.75 1 35.56 110 GLY B C 1
ATOM 2020 O O . GLY B 1 110 ? -15.25 87.312 48.594 1 35.56 110 GLY B O 1
ATOM 2021 N N . SER B 1 111 ? -15.656 86.688 46.5 1 36.31 111 SER B N 1
ATOM 2022 C CA . SER B 1 111 ? -16.422 87.875 46.688 1 36.31 111 SER B CA 1
ATOM 2023 C C . SER B 1 111 ? -17.562 87.688 47.688 1 36.31 111 SER B C 1
ATOM 2025 O O . SER B 1 111 ? -18.391 86.75 47.5 1 36.31 111 SER B O 1
ATOM 2027 N N . ARG B 1 112 ? -17.25 87.938 48.906 1 39.03 112 ARG B N 1
ATOM 2028 C CA . ARG B 1 112 ? -18.234 88.125 49.969 1 39.03 112 ARG B CA 1
ATOM 2029 C C . ARG B 1 112 ? -19.516 88.75 49.438 1 39.03 112 ARG B C 1
ATOM 2031 O O . ARG B 1 112 ? -19.484 89.875 48.875 1 39.03 112 ARG B O 1
ATOM 2038 N N . PRO B 1 113 ? -20.422 88 48.938 1 37.91 113 PRO B N 1
ATOM 2039 C CA . PRO B 1 113 ? -21.703 88.625 48.625 1 37.91 113 PRO B CA 1
ATOM 2040 C C . PRO B 1 113 ? -22.219 89.5 49.75 1 37.91 113 PRO B C 1
ATOM 2042 O O . PRO B 1 113 ? -22.109 89.125 50.906 1 37.91 113 PRO B O 1
ATOM 2045 N N . VAL B 1 114 ? -21.953 90.812 49.656 1 34.28 114 VAL B N 1
ATOM 2046 C CA . VAL B 1 114 ? -22.516 91.812 50.531 1 34.28 114 VAL B CA 1
ATOM 2047 C C . VAL B 1 114 ? -24.016 91.625 50.625 1 34.28 114 VAL B C 1
ATOM 2049 O O . VAL B 1 114 ? -24.719 91.625 49.625 1 34.28 114 VAL B O 1
ATOM 2052 N N . SER B 1 115 ? -24.375 90.75 51.5 1 31.62 115 SER B N 1
ATOM 2053 C CA . SER B 1 115 ? -25.766 90.562 51.875 1 31.62 115 SER B CA 1
ATOM 2054 C C . SER B 1 115 ? -26.484 91.875 52.062 1 31.62 115 SER B C 1
ATOM 2056 O O . SER B 1 115 ? -26.125 92.688 52.938 1 31.62 115 SER B O 1
ATOM 2058 N N . GLN B 1 116 ? -26.719 92.625 51 1 26.94 116 GLN B N 1
ATOM 2059 C CA . GLN B 1 116 ? -27.625 93.75 51.156 1 26.94 116 GLN B CA 1
ATOM 2060 C C . GLN B 1 116 ? -28.938 93.312 51.812 1 26.94 116 GLN B C 1
ATOM 2062 O O . GLN B 1 116 ? -29.688 92.5 51.219 1 26.94 116 GLN B O 1
ATOM 2067 N N . LYS B 1 117 ? -28.859 93 53.062 1 32.38 117 LYS B N 1
ATOM 2068 C CA . LYS B 1 117 ? -30.094 92.812 53.812 1 32.38 117 LYS B CA 1
ATOM 2069 C C . LYS B 1 117 ? -31.141 93.875 53.469 1 32.38 117 LYS B C 1
ATOM 2071 O O . LYS B 1 117 ? -30.922 95.062 53.719 1 32.38 117 LYS B O 1
ATOM 2076 N N . ALA B 1 118 ? -31.781 93.625 52.281 1 33.66 118 ALA B N 1
ATOM 2077 C CA . ALA B 1 118 ? -32.938 94.438 51.969 1 33.66 118 ALA B CA 1
ATOM 2078 C C . ALA B 1 118 ? -33.906 94.5 53.156 1 33.66 118 ALA B C 1
ATOM 2080 O O . ALA B 1 118 ? -34.25 93.438 53.75 1 33.66 118 ALA B O 1
ATOM 2081 N N . ARG B 1 119 ? -33.844 95.562 54 1 33.59 119 ARG B N 1
ATOM 2082 C CA . ARG B 1 119 ? -34.812 95.875 55.031 1 33.59 119 ARG B CA 1
ATOM 2083 C C . ARG B 1 119 ? -36.219 95.812 54.5 1 33.59 119 ARG B C 1
ATOM 2085 O O . ARG B 1 119 ? -36.625 96.625 53.625 1 33.59 119 ARG B O 1
ATOM 2092 N N . ILE B 1 120 ? -36.656 94.5 54.312 1 31.28 120 ILE B N 1
ATOM 2093 C CA . ILE B 1 120 ? -38.062 94.375 53.969 1 31.28 120 ILE B CA 1
ATOM 2094 C C . ILE B 1 120 ? -38.938 95.125 54.938 1 31.28 120 ILE B C 1
ATOM 2096 O O . ILE B 1 120 ? -38.875 94.875 56.156 1 31.28 120 ILE B O 1
ATOM 2100 N N . THR B 1 121 ? -39.156 96.438 54.75 1 30.55 121 THR B N 1
ATOM 2101 C CA . THR B 1 121 ? -40.156 97.312 55.438 1 30.55 121 THR B CA 1
ATOM 2102 C C . THR B 1 121 ? -41.531 96.688 55.281 1 30.55 121 THR B C 1
ATOM 2104 O O . THR B 1 121 ? -41.969 96.438 54.156 1 30.55 121 THR B O 1
ATOM 2107 N N . ARG B 1 122 ? -41.875 95.875 56.281 1 33.53 122 ARG B N 1
ATOM 2108 C CA . ARG B 1 122 ? -43.188 95.25 56.469 1 33.53 122 ARG B CA 1
ATOM 2109 C C . ARG B 1 122 ? -44.312 96.188 56.156 1 33.53 122 ARG B C 1
ATOM 2111 O O . ARG B 1 122 ? -44.312 97.312 56.656 1 33.53 122 ARG B O 1
ATOM 2118 N N . PRO B 1 123 ? -45.062 96.062 55.031 1 31.5 123 PRO B N 1
ATOM 2119 C CA . PRO B 1 123 ? -46.219 96.875 54.75 1 31.5 123 PRO B CA 1
ATOM 2120 C C . PRO B 1 123 ? -47.281 96.812 55.812 1 31.5 123 PRO B C 1
ATOM 2122 O O . PRO B 1 123 ? -47.594 95.75 56.344 1 31.5 123 PRO B O 1
ATOM 2125 N N . GLU B 1 124 ? -47.312 97.75 56.781 1 33.12 124 GLU B N 1
ATOM 2126 C CA . GLU B 1 124 ? -48.375 97.938 57.75 1 33.12 124 GLU B CA 1
ATOM 2127 C C . GLU B 1 124 ? -49.75 97.812 57.125 1 33.12 124 GLU B C 1
ATOM 2129 O O . GLU B 1 124 ? -50.062 98.562 56.188 1 33.12 124 GLU B O 1
ATOM 2134 N N . ILE B 1 125 ? -50.344 96.625 57.094 1 30.03 125 ILE B N 1
ATOM 2135 C CA . ILE B 1 125 ? -51.688 96.25 56.625 1 30.03 125 ILE B CA 1
ATOM 2136 C C . ILE B 1 125 ? -52.719 97.125 57.375 1 30.03 125 ILE B C 1
ATOM 2138 O O . ILE B 1 125 ? -52.781 97.062 58.594 1 30.03 125 ILE B O 1
ATOM 2142 N N . ARG B 1 126 ? -53.25 98.312 56.938 1 33.31 126 ARG B N 1
ATOM 2143 C CA . ARG B 1 126 ? -54.25 99.125 57.562 1 33.31 126 ARG B CA 1
ATOM 2144 C C . ARG B 1 126 ? -55.625 98.5 57.469 1 33.31 126 ARG B C 1
ATOM 2146 O O . ARG B 1 126 ? -56.594 99 58.094 1 33.31 126 ARG B O 1
ATOM 2153 N N . ILE B 1 127 ? -56.031 97.375 56.969 1 29.45 127 ILE B N 1
ATOM 2154 C CA . ILE B 1 127 ? -57.344 97.5 56.344 1 29.45 127 ILE B CA 1
ATOM 2155 C C . ILE B 1 127 ? -58.438 97.5 57.438 1 29.45 127 ILE B C 1
ATOM 2157 O O . ILE B 1 127 ? -59.375 98.312 57.375 1 29.45 127 ILE B O 1
ATOM 2161 N N . PRO B 1 128 ? -58.938 96.438 58.219 1 28.62 128 PRO B N 1
ATOM 2162 C CA . PRO B 1 128 ? -60.375 96.188 58.094 1 28.62 128 PRO B CA 1
ATOM 2163 C C . PRO B 1 128 ? -61.188 97 59.094 1 28.62 128 PRO B C 1
ATOM 2165 O O . PRO B 1 128 ? -62.438 96.938 59.094 1 28.62 128 PRO B O 1
ATOM 2168 N N . SER B 1 129 ? -61.094 98.125 59.875 1 25.42 129 SER B N 1
ATOM 2169 C CA . SER B 1 129 ? -62 98.062 61.031 1 25.42 129 SER B CA 1
ATOM 2170 C C . SER B 1 129 ? -63.438 98.188 60.594 1 25.42 129 SER B C 1
ATOM 2172 O O . SER B 1 129 ? -64.312 98.25 61.438 1 25.42 129 SER B O 1
ATOM 2174 N N . GLY B 1 130 ? -64.25 98.562 59.594 1 22.5 130 GLY B N 1
ATOM 2175 C CA . GLY B 1 130 ? -65.5 99.25 59.969 1 22.5 130 GLY B CA 1
ATOM 2176 C C . GLY B 1 130 ? -66.625 98.25 60.312 1 22.5 130 GLY B C 1
ATOM 2177 O O . GLY B 1 130 ? -67.312 98.438 61.312 1 22.5 130 GLY B O 1
ATOM 2178 N N . LYS B 1 131 ? -67.688 98 59.656 1 29.55 131 LYS B N 1
ATOM 2179 C CA . LYS B 1 131 ? -69.062 98.125 60.219 1 29.55 131 LYS B CA 1
ATOM 2180 C C . LYS B 1 131 ? -69.375 97 61.219 1 29.55 131 LYS B C 1
ATOM 2182 O O . LYS B 1 131 ? -68.688 96 61.219 1 29.55 131 LYS B O 1
ATOM 2187 N N . ALA B 1 132 ? -70.625 96.562 61.281 1 27.62 132 ALA B N 1
ATOM 2188 C CA . ALA B 1 132 ? -72 96.5 61.688 1 27.62 132 ALA B CA 1
ATOM 2189 C C . ALA B 1 132 ? -72.375 95.125 62.156 1 27.62 132 ALA B C 1
ATOM 2191 O O . ALA B 1 132 ? -71.688 94.125 61.812 1 27.62 132 ALA B O 1
ATOM 2192 N N . THR B 1 133 ? -73.625 95 62.594 1 27.8 133 THR B N 1
ATOM 2193 C CA . THR B 1 133 ? -74.625 94.438 63.469 1 27.8 133 THR B CA 1
ATOM 2194 C C . THR B 1 133 ? -74.75 92.938 63.25 1 27.8 133 THR B C 1
ATOM 2196 O O . THR B 1 133 ? -74.688 92.188 64.188 1 27.8 133 THR B O 1
ATOM 2199 N N . ALA B 1 134 ? -76.125 92.375 62.906 1 24.41 134 ALA B N 1
ATOM 2200 C CA . ALA B 1 134 ? -77.125 91.312 62.906 1 24.41 134 ALA B CA 1
ATOM 2201 C C . ALA B 1 134 ? -76.625 90.062 62.188 1 24.41 134 ALA B C 1
ATOM 2203 O O . ALA B 1 134 ? -75.688 90.125 61.375 1 24.41 134 ALA B O 1
ATOM 2204 N N . GLU B 1 135 ? -77.688 89.5 61.5 1 25.77 135 GLU B N 1
ATOM 2205 C CA . GLU B 1 135 ? -78.938 88.812 61.906 1 25.77 135 GLU B CA 1
ATOM 2206 C C . GLU B 1 135 ? -78.812 87.312 61.781 1 25.77 135 GLU B C 1
ATOM 2208 O O . GLU B 1 135 ? -77.812 86.812 61.219 1 25.77 135 GLU B O 1
ATOM 2213 N N . GLY B 1 136 ? -79.875 86.688 61.125 1 18.83 136 GLY B N 1
ATOM 2214 C CA . GLY B 1 136 ? -80.812 85.562 60.938 1 18.83 136 GLY B CA 1
ATOM 2215 C C . GLY B 1 136 ? -80.125 84.375 60.25 1 18.83 136 GLY B C 1
ATOM 2216 O O . GLY B 1 136 ? -79.125 84.562 59.594 1 18.83 136 GLY B O 1
#